Protein AF-F9F628-F1 (afdb_monomer_lite)

Structure (mmCIF, N/CA/C/O backbone):
data_AF-F9F628-F1
#
_entry.id   AF-F9F628-F1
#
loop_
_atom_site.group_PDB
_atom_site.id
_atom_site.type_symbol
_atom_site.label_atom_id
_atom_site.label_alt_id
_atom_site.label_comp_id
_atom_site.label_asym_id
_atom_site.label_entity_id
_atom_site.label_seq_id
_atom_site.pdbx_PDB_ins_code
_atom_site.Cartn_x
_atom_site.Cartn_y
_atom_site.Cartn_z
_atom_site.occupancy
_atom_site.B_iso_or_equiv
_atom_site.auth_seq_id
_atom_site.auth_comp_id
_atom_site.auth_asym_id
_atom_site.auth_atom_id
_atom_site.pdbx_PDB_model_num
ATOM 1 N N . VAL A 1 1 ? 10.822 -5.705 -21.905 1.00 77.56 1 VAL A N 1
ATOM 2 C CA . VAL A 1 1 ? 9.502 -5.122 -21.536 1.00 77.56 1 VAL A CA 1
ATOM 3 C C . VAL A 1 1 ? 8.610 -6.115 -20.804 1.00 77.56 1 VAL A C 1
ATOM 5 O O . VAL A 1 1 ? 8.267 -5.830 -19.670 1.00 77.56 1 VAL A O 1
ATOM 8 N N . VAL A 1 2 ? 8.242 -7.266 -21.389 1.00 86.81 2 VAL A N 1
ATOM 9 C CA . VAL A 1 2 ? 7.347 -8.240 -20.717 1.00 86.81 2 VAL A CA 1
ATOM 10 C C . VAL A 1 2 ? 7.928 -8.734 -19.388 1.00 86.81 2 VAL A C 1
ATOM 12 O O . VAL A 1 2 ? 7.252 -8.633 -18.370 1.00 86.81 2 VAL A O 1
ATOM 15 N N . ALA A 1 3 ? 9.195 -9.160 -19.375 1.00 87.81 3 ALA A N 1
ATOM 16 C CA . ALA A 1 3 ? 9.886 -9.569 -18.148 1.00 87.81 3 ALA A CA 1
ATOM 17 C C . ALA A 1 3 ? 9.915 -8.444 -17.095 1.00 87.81 3 ALA A C 1
ATOM 19 O O . ALA A 1 3 ? 9.573 -8.661 -15.940 1.00 87.81 3 ALA A O 1
ATOM 20 N N . THR A 1 4 ? 10.217 -7.210 -17.508 1.00 88.56 4 THR A N 1
ATOM 21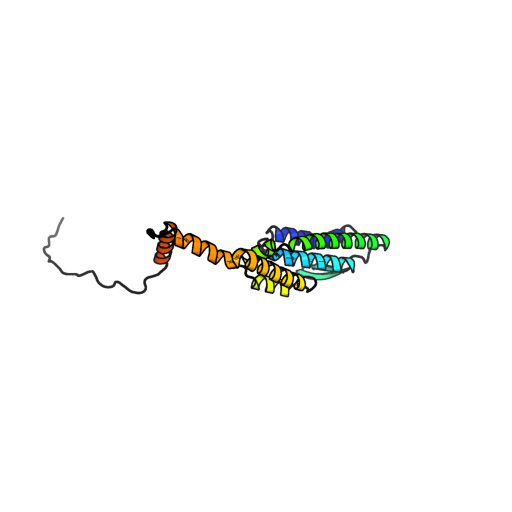 C CA . THR A 1 4 ? 10.192 -6.016 -16.645 1.00 88.56 4 THR A CA 1
ATOM 22 C C . THR A 1 4 ? 8.822 -5.805 -15.994 1.00 88.56 4 THR A C 1
ATOM 24 O O . THR A 1 4 ? 8.729 -5.547 -14.799 1.00 88.56 4 THR A O 1
ATOM 27 N N . VAL A 1 5 ? 7.740 -5.945 -16.766 1.00 90.50 5 VAL A N 1
ATOM 28 C CA . VAL A 1 5 ? 6.368 -5.817 -16.252 1.00 90.50 5 VAL A CA 1
ATOM 29 C C . VAL A 1 5 ? 6.030 -6.963 -15.299 1.00 90.50 5 VAL A C 1
ATOM 31 O O . VAL A 1 5 ? 5.424 -6.716 -14.262 1.00 90.50 5 VAL A O 1
ATOM 34 N N . GLN A 1 6 ? 6.447 -8.196 -15.601 1.00 90.94 6 GLN A N 1
ATOM 35 C CA . GLN A 1 6 ? 6.263 -9.334 -14.695 1.00 90.94 6 GLN A CA 1
ATOM 36 C C . GLN A 1 6 ? 6.947 -9.098 -13.349 1.00 90.94 6 GLN A C 1
ATOM 38 O O . GLN A 1 6 ? 6.315 -9.315 -12.318 1.00 90.94 6 GLN A O 1
ATOM 43 N N . LYS A 1 7 ? 8.179 -8.579 -13.356 1.00 90.88 7 LYS A N 1
ATOM 44 C CA . LYS A 1 7 ? 8.903 -8.219 -12.133 1.00 90.88 7 LYS A CA 1
ATOM 45 C C . LYS A 1 7 ? 8.178 -7.139 -11.326 1.00 90.88 7 LYS A C 1
ATOM 47 O O . LYS A 1 7 ? 7.985 -7.289 -10.128 1.00 90.88 7 LYS A O 1
ATOM 52 N N . ILE A 1 8 ? 7.672 -6.092 -11.986 1.00 92.25 8 ILE A N 1
ATOM 53 C CA . ILE A 1 8 ? 6.885 -5.037 -11.318 1.00 92.25 8 ILE A CA 1
ATOM 54 C C . ILE A 1 8 ? 5.593 -5.598 -10.699 1.00 92.25 8 ILE A C 1
ATOM 56 O O . ILE A 1 8 ? 5.188 -5.158 -9.626 1.00 92.25 8 ILE A O 1
ATOM 60 N N . LEU A 1 9 ? 4.936 -6.554 -11.360 1.00 93.94 9 LEU A N 1
ATOM 61 C CA . LEU A 1 9 ? 3.664 -7.126 -10.909 1.00 93.94 9 LEU A CA 1
ATOM 62 C C . LEU A 1 9 ? 3.817 -8.277 -9.905 1.00 93.94 9 LEU A C 1
ATOM 64 O O . LEU A 1 9 ? 2.826 -8.663 -9.283 1.00 93.94 9 LEU A O 1
ATOM 68 N N . GLN A 1 10 ? 5.018 -8.831 -9.729 1.00 91.38 10 GLN A N 1
ATOM 69 C CA . GLN A 1 10 ? 5.245 -9.965 -8.832 1.00 91.38 10 GLN A CA 1
ATOM 70 C C . GLN A 1 10 ? 4.812 -9.648 -7.385 1.00 91.38 10 GLN A C 1
ATOM 72 O O . GLN A 1 10 ? 4.011 -10.427 -6.853 1.00 91.38 10 GLN A O 1
ATOM 77 N N . PRO A 1 11 ? 5.155 -8.486 -6.789 1.00 90.50 11 PRO A N 1
ATOM 78 C CA . PRO A 1 11 ? 4.713 -8.168 -5.432 1.00 90.50 11 PRO A CA 1
ATOM 79 C C . PRO A 1 11 ? 3.193 -8.048 -5.306 1.00 90.50 11 PRO A C 1
ATOM 81 O O . PRO A 1 11 ? 2.628 -8.453 -4.297 1.00 90.50 11 PRO A O 1
ATOM 84 N N . PHE A 1 12 ? 2.493 -7.587 -6.350 1.00 91.56 12 PHE A N 1
ATOM 85 C CA . PHE A 1 12 ? 1.024 -7.528 -6.366 1.00 91.56 12 PHE A CA 1
ATOM 86 C C . PHE A 1 12 ? 0.389 -8.921 -6.334 1.00 91.56 12 PHE A C 1
ATOM 88 O O . PHE A 1 12 ? -0.633 -9.136 -5.676 1.00 91.56 12 PHE A O 1
ATOM 95 N N . LYS A 1 13 ? 0.994 -9.888 -7.029 1.00 90.06 13 LYS A N 1
ATOM 96 C CA . LYS A 1 13 ? 0.552 -11.287 -6.995 1.00 90.06 13 LYS A CA 1
ATOM 97 C C . LYS A 1 13 ? 0.747 -11.892 -5.604 1.00 90.06 13 LYS A C 1
ATOM 99 O O . LYS A 1 13 ? -0.146 -12.579 -5.121 1.00 90.06 13 LYS A O 1
ATOM 104 N N . VAL A 1 14 ? 1.885 -11.637 -4.961 1.00 87.12 14 VAL A N 1
ATOM 105 C CA . VAL A 1 14 ? 2.159 -12.132 -3.602 1.00 87.12 14 VAL A CA 1
ATOM 106 C C . VAL A 1 14 ? 1.215 -11.479 -2.590 1.00 87.12 14 VAL A C 1
ATOM 108 O O . VAL A 1 14 ? 0.530 -12.179 -1.849 1.00 87.12 14 VAL A O 1
ATOM 111 N N . ALA A 1 15 ? 1.100 -10.152 -2.634 1.00 87.88 15 ALA A N 1
ATOM 112 C CA . ALA A 1 15 ? 0.212 -9.364 -1.787 1.00 87.88 15 ALA A CA 1
ATOM 113 C C . ALA A 1 15 ? -1.250 -9.822 -1.877 1.00 87.88 15 ALA A C 1
ATOM 115 O O . ALA A 1 15 ? -1.907 -10.011 -0.857 1.00 87.88 15 ALA A O 1
ATOM 116 N N . SER A 1 16 ? -1.768 -10.027 -3.092 1.00 88.94 16 SER A N 1
ATOM 117 C CA . SER A 1 16 ? -3.156 -10.467 -3.285 1.00 88.94 16 SER A CA 1
ATOM 118 C C . SER A 1 16 ? -3.414 -11.856 -2.705 1.00 88.94 16 SER A C 1
ATOM 120 O O . SER A 1 16 ? -4.407 -12.030 -2.006 1.00 88.94 16 SER A O 1
ATOM 122 N N . LYS A 1 17 ? -2.505 -12.814 -2.915 1.00 85.50 17 LYS A N 1
ATOM 123 C CA . LYS A 1 17 ? -2.595 -14.147 -2.303 1.00 85.50 17 LYS A CA 1
ATOM 124 C C . LYS A 1 17 ? -2.561 -14.089 -0.782 1.00 85.50 17 LYS A C 1
ATOM 126 O O . LYS A 1 17 ? -3.392 -14.704 -0.121 1.00 85.50 17 LYS A O 1
ATOM 131 N N . GLN A 1 18 ? -1.639 -13.307 -0.225 1.00 83.56 18 GLN A N 1
ATOM 132 C CA . GLN A 1 18 ? -1.530 -13.135 1.220 1.00 83.56 18 GLN A CA 1
ATOM 133 C C . GLN A 1 18 ? -2.821 -12.559 1.814 1.00 83.56 18 GLN A C 1
ATOM 135 O O . GLN A 1 18 ? -3.358 -13.117 2.769 1.00 83.56 18 GLN A O 1
ATOM 140 N N . LEU A 1 19 ? -3.359 -11.492 1.215 1.00 83.44 19 LEU A N 1
ATOM 141 C CA . LEU A 1 19 ? -4.604 -10.862 1.666 1.00 83.44 19 LEU A CA 1
ATOM 142 C C . LEU A 1 19 ? -5.839 -11.759 1.480 1.00 83.44 19 LEU A C 1
ATOM 144 O O . LEU A 1 19 ? -6.843 -11.555 2.153 1.00 83.44 19 LEU A O 1
ATOM 148 N N . GLN A 1 20 ? -5.775 -12.760 0.599 1.00 84.88 20 GLN A N 1
ATOM 149 C CA . GLN A 1 20 ? -6.813 -13.785 0.433 1.00 84.88 20 GLN A CA 1
ATOM 150 C C . GLN A 1 20 ? -6.699 -14.934 1.451 1.00 84.88 20 GLN A C 1
ATOM 152 O O . GLN A 1 20 ? -7.554 -15.816 1.465 1.00 84.88 20 GLN A O 1
ATOM 157 N N . GLY A 1 21 ? -5.671 -14.930 2.306 1.00 77.25 21 GLY A N 1
ATOM 158 C CA . GLY A 1 21 ? -5.414 -15.991 3.281 1.00 77.25 21 GLY A CA 1
ATOM 159 C C . GLY A 1 21 ? -4.522 -17.125 2.762 1.00 77.25 21 GLY A C 1
ATOM 160 O O . GLY A 1 21 ? -4.275 -18.078 3.493 1.00 77.25 21 GLY A O 1
ATOM 161 N N . GLU A 1 22 ? -3.973 -17.020 1.548 1.00 76.06 22 GLU A N 1
ATOM 162 C CA . GLU A 1 22 ? -2.982 -17.964 0.996 1.00 76.06 22 GLU A CA 1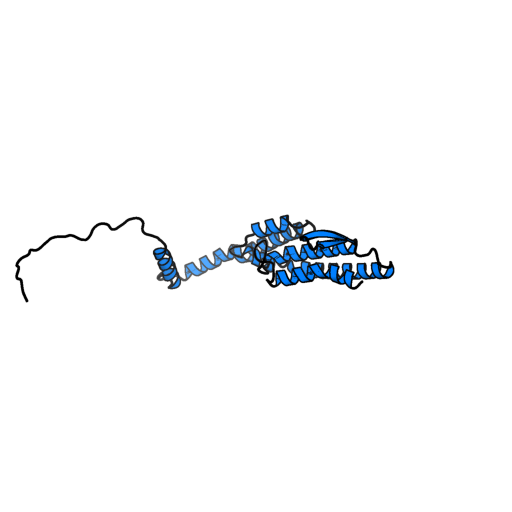
ATOM 163 C C . GLU A 1 22 ? -1.534 -17.599 1.398 1.00 76.06 22 GLU A C 1
ATOM 165 O O . GLU A 1 22 ? -0.581 -17.831 0.651 1.00 76.06 22 GLU A O 1
ATOM 170 N N . GLY A 1 23 ? -1.345 -16.973 2.564 1.00 65.94 23 GLY A N 1
ATOM 171 C CA . GLY A 1 23 ? -0.024 -16.589 3.074 1.00 65.94 23 GLY A CA 1
ATOM 172 C C . GLY A 1 23 ? 0.799 -17.778 3.592 1.00 65.94 23 GLY A C 1
ATOM 173 O O . GLY A 1 23 ? 0.257 -18.812 3.980 1.00 65.94 23 GLY A O 1
ATOM 174 N N . ILE A 1 24 ? 2.129 -17.626 3.648 1.00 60.66 24 ILE A N 1
ATOM 175 C CA . ILE A 1 24 ? 3.040 -18.662 4.166 1.00 60.66 24 ILE A CA 1
ATOM 176 C C . ILE A 1 24 ? 2.786 -18.872 5.663 1.00 60.66 24 ILE A C 1
ATOM 178 O O . ILE A 1 24 ? 3.084 -17.999 6.484 1.00 60.66 24 ILE A O 1
ATOM 182 N N . SER A 1 25 ? 2.252 -20.045 6.012 1.00 46.78 25 SER A N 1
ATOM 183 C CA . SER A 1 25 ? 1.917 -20.426 7.386 1.00 46.78 25 SER A CA 1
ATOM 184 C C . SER A 1 25 ? 3.116 -20.274 8.337 1.00 46.78 25 SER A C 1
ATOM 186 O O . SER A 1 25 ? 4.175 -20.854 8.106 1.00 46.78 25 SER A O 1
ATOM 188 N N . GLY A 1 26 ? 2.945 -19.519 9.429 1.00 54.22 26 GLY A N 1
ATOM 189 C CA . GLY A 1 26 ? 3.774 -19.668 10.631 1.00 54.22 26 GLY A CA 1
ATOM 190 C C . GLY A 1 26 ? 4.720 -18.534 11.043 1.00 54.22 26 GLY A C 1
ATOM 191 O O . GLY A 1 26 ? 5.305 -18.675 12.115 1.00 54.22 26 GLY A O 1
ATOM 192 N N . LYS A 1 27 ? 4.897 -17.423 10.300 1.00 51.72 27 LYS A N 1
ATOM 193 C CA . LYS A 1 27 ? 5.870 -16.386 10.743 1.00 51.72 27 LYS A CA 1
ATOM 194 C C . LYS A 1 27 ? 5.478 -14.906 10.747 1.00 51.72 27 LYS A C 1
ATOM 196 O O . LYS A 1 27 ? 6.186 -14.163 11.424 1.00 51.72 27 LYS A O 1
ATOM 201 N N . ARG A 1 28 ? 4.380 -14.431 10.137 1.00 51.72 28 ARG A N 1
ATOM 202 C CA . ARG A 1 28 ? 3.943 -13.042 10.440 1.00 51.72 28 ARG A CA 1
ATOM 203 C C . ARG A 1 28 ? 2.502 -12.653 10.159 1.00 51.72 28 ARG A C 1
ATOM 205 O O . ARG A 1 28 ? 2.022 -11.774 10.863 1.00 51.72 28 ARG A O 1
ATOM 212 N N . SER A 1 29 ? 1.811 -13.260 9.200 1.00 52.38 29 SER A N 1
ATOM 213 C CA . SER A 1 29 ? 0.392 -12.981 8.942 1.00 52.38 29 SER A CA 1
ATOM 214 C C . SER A 1 29 ? -0.109 -13.847 7.792 1.00 52.38 29 SER A C 1
ATOM 216 O O . SER A 1 29 ? 0.446 -13.822 6.697 1.00 52.38 29 SER A O 1
ATOM 218 N N . THR A 1 30 ? -1.085 -14.700 8.088 1.00 55.16 30 THR A N 1
ATOM 219 C CA . THR A 1 30 ? -1.507 -15.836 7.248 1.00 55.16 30 THR A CA 1
ATOM 220 C C . THR A 1 30 ? -3.016 -15.872 7.060 1.00 55.16 30 THR A C 1
ATOM 222 O O . THR A 1 30 ? -3.554 -16.887 6.637 1.00 55.16 30 THR A O 1
ATOM 225 N N . SER A 1 31 ? -3.718 -14.809 7.462 1.00 58.69 31 SER A N 1
ATOM 226 C CA . SER A 1 31 ? -5.173 -14.846 7.630 1.00 58.69 31 SER A CA 1
ATOM 227 C C . SER A 1 31 ? -5.934 -13.855 6.761 1.00 58.69 31 SER A C 1
ATOM 229 O O . SER A 1 31 ? -7.161 -13.891 6.777 1.00 58.69 31 SER A O 1
ATOM 231 N N . GLY A 1 32 ? -5.244 -12.972 6.027 1.00 69.25 32 GLY A N 1
ATOM 232 C CA . GLY A 1 32 ? -5.914 -11.881 5.319 1.00 69.25 32 GLY A CA 1
ATOM 233 C C . GLY A 1 32 ? -6.605 -10.920 6.290 1.00 69.25 32 GLY A C 1
ATOM 234 O O . GLY A 1 32 ? -7.705 -10.437 6.025 1.00 69.25 32 GLY A O 1
ATOM 235 N N . GLY A 1 33 ? -5.999 -10.693 7.461 1.00 77.69 33 GLY A N 1
ATOM 236 C CA . GLY A 1 33 ? -6.557 -9.811 8.480 1.00 77.69 33 GLY A CA 1
ATOM 237 C C . GLY A 1 33 ? -6.665 -8.366 7.987 1.00 77.69 33 GLY A C 1
ATOM 238 O O . GLY A 1 33 ? -5.806 -7.880 7.254 1.00 77.69 33 GLY A O 1
ATOM 239 N N . PHE A 1 34 ? -7.703 -7.646 8.420 1.00 78.75 34 PHE A N 1
ATOM 240 C CA . PHE A 1 34 ? -7.916 -6.242 8.029 1.00 78.75 34 PHE A CA 1
ATOM 241 C C . PHE A 1 34 ? -6.748 -5.310 8.394 1.00 78.75 34 PHE A C 1
ATOM 243 O O . PHE A 1 34 ? -6.514 -4.313 7.720 1.00 78.75 34 PHE A O 1
ATOM 250 N N . ASP A 1 35 ? -6.005 -5.634 9.445 1.00 77.44 35 ASP A N 1
ATOM 251 C CA . ASP A 1 35 ? -4.792 -4.944 9.888 1.00 77.44 35 ASP A CA 1
ATOM 252 C C . ASP A 1 35 ? -3.597 -5.128 8.944 1.00 77.44 35 ASP A C 1
ATOM 254 O O . ASP A 1 35 ? -2.767 -4.228 8.833 1.00 77.44 35 ASP A O 1
ATOM 258 N N . GLU A 1 36 ? -3.521 -6.254 8.232 1.00 80.69 36 GLU A N 1
ATOM 259 C CA . GLU A 1 36 ? -2.435 -6.551 7.288 1.00 80.69 36 GLU A CA 1
ATOM 260 C C . GLU A 1 36 ? -2.507 -5.646 6.049 1.00 80.69 36 GLU A C 1
ATOM 262 O O . GLU A 1 36 ? -1.485 -5.300 5.455 1.00 80.69 36 GLU A O 1
ATOM 267 N N . TYR A 1 37 ? -3.718 -5.207 5.690 1.00 83.25 37 TYR A N 1
ATOM 268 C CA . TYR A 1 37 ? -3.974 -4.384 4.512 1.00 83.25 37 TYR A CA 1
ATOM 269 C C . TYR A 1 37 ? -3.120 -3.110 4.478 1.00 83.25 37 TYR A C 1
ATOM 271 O O . TYR A 1 37 ? -2.534 -2.787 3.444 1.00 83.25 37 TYR A O 1
ATOM 279 N N . PHE A 1 38 ? -3.025 -2.401 5.608 1.00 79.56 38 PHE A N 1
ATOM 280 C CA . PHE A 1 38 ? -2.273 -1.146 5.696 1.00 79.56 38 PHE A CA 1
ATOM 281 C C . PHE A 1 38 ? -0.801 -1.352 5.337 1.00 79.56 38 PHE A C 1
ATOM 283 O O . PHE A 1 38 ? -0.232 -0.588 4.562 1.00 79.56 38 PHE A O 1
ATOM 290 N N . GLN A 1 39 ? -0.196 -2.422 5.855 1.00 80.62 39 GLN A N 1
ATOM 291 C CA . GLN A 1 39 ? 1.207 -2.717 5.594 1.00 80.62 39 GLN A CA 1
ATOM 292 C C . GLN A 1 39 ? 1.445 -3.121 4.142 1.00 80.62 39 GLN A C 1
ATOM 294 O O . GLN A 1 39 ? 2.402 -2.663 3.518 1.00 80.62 39 GLN A O 1
ATOM 299 N N . VAL A 1 40 ? 0.568 -3.964 3.599 1.00 85.31 40 VAL A N 1
ATOM 300 C CA . VAL A 1 40 ? 0.704 -4.461 2.230 1.00 85.31 40 VAL A CA 1
ATOM 301 C C . VAL A 1 40 ? 0.585 -3.324 1.218 1.00 85.31 40 VAL A C 1
ATOM 303 O O . VAL A 1 40 ? 1.374 -3.265 0.278 1.00 85.31 40 VAL A O 1
ATOM 306 N N . VAL A 1 41 ? -0.364 -2.401 1.396 1.00 86.88 41 VAL A N 1
ATOM 307 C CA . VAL A 1 41 ? -0.535 -1.293 0.446 1.00 86.88 41 VAL A CA 1
ATOM 308 C C . VAL A 1 41 ? 0.605 -0.286 0.508 1.00 86.88 41 VAL A C 1
ATOM 310 O O . VAL A 1 41 ? 1.040 0.157 -0.552 1.00 86.88 41 VAL A O 1
ATOM 313 N N . GLU A 1 42 ? 1.128 0.033 1.695 1.00 85.19 42 GLU A N 1
ATOM 314 C CA . GLU A 1 42 ? 2.322 0.886 1.811 1.00 85.19 42 GLU A CA 1
ATOM 315 C C . GLU A 1 42 ? 3.522 0.263 1.097 1.00 85.19 42 GLU A C 1
ATOM 317 O O . GLU A 1 42 ? 4.137 0.906 0.252 1.00 85.19 42 GLU A O 1
ATOM 322 N N . MET A 1 43 ? 3.785 -1.026 1.336 1.00 87.56 43 MET A N 1
ATOM 323 C CA . MET A 1 43 ? 4.868 -1.738 0.655 1.00 87.56 43 MET A CA 1
ATOM 324 C C . MET A 1 43 ? 4.714 -1.687 -0.873 1.00 87.56 43 MET A C 1
ATOM 326 O O . MET A 1 43 ? 5.683 -1.444 -1.590 1.00 87.56 43 MET A O 1
ATOM 330 N N . LEU A 1 44 ? 3.493 -1.865 -1.394 1.00 91.00 44 LEU A N 1
ATOM 331 C CA . LEU A 1 44 ? 3.229 -1.782 -2.834 1.00 91.00 44 LEU A CA 1
ATOM 332 C C . LEU A 1 44 ? 3.402 -0.361 -3.394 1.00 91.00 44 LEU A C 1
ATOM 334 O O . LEU A 1 44 ? 3.820 -0.208 -4.545 1.00 91.00 44 LEU A O 1
ATOM 338 N N . LEU A 1 45 ? 3.071 0.675 -2.618 1.00 90.94 45 LEU A N 1
ATOM 339 C CA . LEU A 1 45 ? 3.310 2.067 -3.002 1.00 90.94 45 LEU A CA 1
ATOM 340 C C . LEU A 1 45 ? 4.808 2.360 -3.072 1.00 90.94 45 LEU A C 1
ATOM 342 O O . LEU A 1 45 ? 5.261 2.878 -4.094 1.00 90.94 45 LEU A O 1
ATOM 346 N N . ASP A 1 46 ? 5.571 1.955 -2.060 1.00 88.94 46 ASP A N 1
ATOM 347 C CA . ASP A 1 46 ? 7.029 2.097 -2.045 1.00 88.94 46 ASP A CA 1
ATOM 348 C C . ASP A 1 46 ? 7.682 1.341 -3.206 1.00 88.94 46 ASP A C 1
ATOM 350 O O . ASP A 1 46 ? 8.521 1.894 -3.918 1.00 88.94 46 ASP A O 1
ATOM 354 N N . HIS A 1 47 ? 7.242 0.107 -3.469 1.00 91.56 47 HIS A N 1
ATOM 355 C CA . HIS A 1 47 ? 7.707 -0.692 -4.606 1.00 91.56 47 HIS A CA 1
ATOM 356 C C . HIS A 1 47 ? 7.513 0.039 -5.939 1.00 91.56 47 HIS A C 1
ATOM 358 O O . HIS A 1 47 ? 8.421 0.092 -6.770 1.00 91.56 47 HIS A O 1
ATOM 364 N N . LEU A 1 48 ? 6.345 0.651 -6.152 1.00 93.69 48 LEU A N 1
ATOM 365 C CA . LEU A 1 48 ? 6.099 1.434 -7.361 1.00 93.69 48 LEU A CA 1
ATOM 366 C C . LEU A 1 48 ? 6.934 2.727 -7.402 1.00 93.69 48 LEU A C 1
ATOM 368 O O . LEU A 1 48 ? 7.339 3.134 -8.492 1.00 93.69 48 LEU A O 1
ATOM 372 N N . GLU A 1 49 ? 7.226 3.367 -6.265 1.00 91.94 49 GLU A N 1
ATOM 373 C CA . GLU A 1 49 ? 8.129 4.528 -6.212 1.00 91.94 49 GLU A CA 1
ATOM 374 C C . GLU A 1 49 ? 9.555 4.157 -6.619 1.00 91.94 49 GLU A C 1
ATOM 376 O O . GLU A 1 49 ? 10.134 4.827 -7.482 1.00 91.94 49 GLU A O 1
ATOM 381 N N . LEU A 1 50 ? 10.085 3.059 -6.076 1.00 91.38 50 LEU A N 1
ATOM 382 C CA . LEU A 1 50 ? 11.378 2.502 -6.476 1.00 91.38 50 LEU A CA 1
ATOM 383 C C . LEU A 1 50 ? 11.372 2.159 -7.972 1.00 91.38 50 LEU A C 1
ATOM 385 O O . LEU A 1 50 ? 12.264 2.579 -8.719 1.00 91.38 50 LEU A O 1
ATOM 389 N N . ALA A 1 51 ? 10.307 1.517 -8.461 1.00 92.81 51 ALA A N 1
ATOM 390 C CA . ALA A 1 51 ? 10.196 1.141 -9.867 1.00 92.81 51 ALA A CA 1
ATOM 391 C C . ALA A 1 51 ? 10.214 2.360 -10.813 1.00 92.81 51 ALA A C 1
ATOM 393 O O . ALA A 1 51 ? 10.759 2.291 -11.918 1.00 92.81 51 ALA A O 1
ATOM 394 N N . VAL A 1 52 ? 9.671 3.513 -10.396 1.00 92.75 52 VAL A N 1
ATOM 395 C CA . VAL A 1 52 ? 9.779 4.776 -11.156 1.00 92.75 52 VAL A CA 1
ATOM 396 C C . VAL A 1 52 ? 11.223 5.288 -11.201 1.00 92.75 52 VAL A C 1
ATOM 398 O O . VAL A 1 52 ? 11.659 5.822 -12.237 1.00 92.75 52 VAL A O 1
ATOM 401 N N . GLN A 1 53 ? 11.964 5.147 -10.101 1.00 91.12 53 GLN A N 1
ATOM 402 C CA . GLN A 1 53 ? 13.385 5.501 -10.028 1.00 91.12 53 GLN A CA 1
ATOM 403 C C . GLN A 1 53 ? 14.217 4.573 -10.925 1.00 91.12 53 GLN A C 1
ATOM 405 O O . GLN A 1 53 ? 15.107 5.043 -11.635 1.00 91.12 53 GLN A O 1
ATOM 410 N N . GLY A 1 54 ? 13.792 3.315 -11.051 1.00 89.88 54 GLY A N 1
ATOM 411 C CA . GLY A 1 54 ? 14.361 2.307 -11.947 1.00 89.88 54 GLY A CA 1
ATOM 412 C C . GLY A 1 54 ? 15.005 1.135 -11.235 1.00 89.88 54 GLY A C 1
ATOM 413 O O . GLY A 1 54 ? 15.750 0.395 -11.872 1.00 89.88 54 GLY A O 1
ATOM 414 N N . VAL A 1 55 ? 14.690 0.971 -9.955 1.00 90.75 55 VAL A N 1
ATOM 415 C CA . VAL A 1 55 ? 15.150 -0.121 -9.104 1.00 90.75 55 VAL A CA 1
ATOM 416 C C . VAL A 1 55 ? 13.922 -0.836 -8.558 1.00 90.75 55 VAL A C 1
ATOM 418 O O . VAL A 1 55 ? 12.898 -0.208 -8.313 1.00 90.75 55 VAL A O 1
ATOM 421 N N . ILE A 1 56 ? 13.997 -2.144 -8.386 1.00 89.06 56 ILE A N 1
ATOM 422 C CA . ILE A 1 56 ? 13.027 -2.910 -7.599 1.00 89.06 56 ILE A CA 1
ATOM 423 C C . ILE A 1 56 ? 13.775 -3.834 -6.657 1.00 89.06 56 ILE A C 1
ATOM 425 O O . ILE A 1 56 ? 14.944 -4.127 -6.891 1.00 89.06 56 ILE A O 1
ATOM 429 N N . ILE A 1 57 ? 13.083 -4.305 -5.629 1.00 86.19 57 ILE A N 1
ATOM 430 C CA . ILE A 1 57 ? 13.606 -5.328 -4.734 1.00 86.19 57 ILE A CA 1
ATOM 431 C C . ILE A 1 57 ? 12.991 -6.661 -5.155 1.00 86.19 57 ILE A C 1
ATOM 433 O O . ILE A 1 57 ? 11.766 -6.794 -5.194 1.00 86.19 57 ILE A O 1
ATOM 437 N N . GLU A 1 58 ? 13.835 -7.619 -5.513 1.00 84.06 58 GLU A N 1
ATOM 438 C CA . GLU A 1 58 ? 13.445 -8.971 -5.910 1.00 84.06 58 GLU A CA 1
ATOM 439 C C . GLU A 1 58 ? 14.036 -9.975 -4.913 1.00 84.06 58 GLU A C 1
ATOM 441 O O . GLU A 1 58 ? 15.137 -9.781 -4.406 1.00 84.06 58 GLU A O 1
ATOM 446 N N . GLU A 1 59 ? 13.282 -11.025 -4.598 1.00 81.00 59 GLU A N 1
ATOM 447 C CA . GLU A 1 59 ? 13.773 -12.148 -3.798 1.00 81.00 59 GLU A CA 1
ATOM 448 C C . GLU A 1 59 ? 14.407 -13.171 -4.746 1.00 81.00 59 GLU A C 1
ATOM 450 O O . GLU A 1 59 ? 13.742 -13.638 -5.675 1.00 81.00 59 GLU A O 1
ATOM 455 N N . ASN A 1 60 ? 15.686 -13.486 -4.541 1.00 79.75 60 ASN A N 1
ATOM 456 C CA . ASN A 1 60 ? 16.400 -14.485 -5.333 1.00 79.75 60 ASN A CA 1
ATOM 457 C C . ASN A 1 60 ? 16.079 -15.927 -4.868 1.00 79.75 60 ASN A C 1
ATOM 459 O O . ASN A 1 60 ? 15.358 -16.139 -3.891 1.00 79.75 60 ASN A O 1
ATOM 463 N N . ASP A 1 61 ? 16.635 -16.930 -5.556 1.00 80.00 61 ASP A N 1
ATOM 464 C CA . ASP A 1 61 ? 16.405 -18.353 -5.245 1.00 80.00 61 ASP A CA 1
ATOM 465 C C . ASP A 1 61 ? 16.884 -18.761 -3.833 1.00 80.00 61 ASP A C 1
ATOM 467 O O . ASP A 1 61 ? 16.389 -19.738 -3.270 1.00 80.00 61 ASP A O 1
ATOM 471 N N . ASP A 1 62 ? 17.798 -17.990 -3.238 1.00 80.50 62 ASP A N 1
ATOM 472 C CA . ASP A 1 62 ? 18.337 -18.191 -1.888 1.00 80.50 62 ASP A CA 1
ATOM 473 C C . ASP A 1 62 ? 17.552 -17.422 -0.803 1.00 80.50 62 ASP A C 1
ATOM 475 O O . ASP A 1 62 ? 17.994 -17.339 0.346 1.00 80.50 62 ASP A O 1
ATOM 479 N N . HIS A 1 63 ? 16.382 -16.862 -1.139 1.00 76.12 63 HIS A N 1
ATOM 480 C CA . HIS A 1 63 ? 15.557 -16.028 -0.252 1.00 76.12 63 HIS A CA 1
ATOM 481 C C . HIS A 1 63 ? 16.244 -14.735 0.221 1.00 76.12 63 HIS A C 1
ATOM 483 O O . HIS A 1 63 ? 15.947 -14.202 1.297 1.00 76.12 63 HIS A O 1
ATOM 489 N N . ILE A 1 64 ? 17.180 -14.216 -0.576 1.00 76.19 64 ILE A N 1
ATOM 490 C CA . ILE A 1 64 ? 17.878 -12.956 -0.321 1.00 76.19 64 ILE A CA 1
ATOM 491 C C . ILE A 1 64 ? 17.232 -11.858 -1.165 1.00 76.19 64 ILE A C 1
ATOM 493 O O . ILE A 1 64 ? 16.981 -12.024 -2.358 1.00 76.19 64 ILE A O 1
ATOM 497 N N . MET A 1 65 ? 16.955 -10.724 -0.523 1.00 83.69 65 MET A N 1
ATOM 498 C CA . MET A 1 65 ? 16.396 -9.543 -1.175 1.00 83.69 65 MET A CA 1
ATOM 499 C C . MET A 1 65 ? 17.509 -8.755 -1.866 1.00 83.69 65 MET A C 1
ATOM 501 O O . MET A 1 65 ? 18.452 -8.315 -1.205 1.00 83.69 65 MET A O 1
ATOM 505 N N . GLU A 1 66 ? 17.378 -8.540 -3.170 1.00 85.56 66 GLU A N 1
ATOM 506 C CA . GLU A 1 66 ? 18.366 -7.851 -3.999 1.00 85.56 66 GLU A CA 1
ATOM 507 C C . GLU A 1 66 ? 17.741 -6.696 -4.783 1.00 85.56 66 GLU A C 1
ATOM 509 O O . GLU A 1 66 ? 16.595 -6.761 -5.233 1.00 85.56 66 GLU A O 1
ATOM 514 N N . GLU A 1 67 ? 18.515 -5.626 -4.965 1.00 86.88 67 GLU A N 1
ATOM 515 C CA . GLU A 1 67 ? 18.132 -4.507 -5.820 1.00 86.88 67 GLU A CA 1
ATOM 516 C C . GLU A 1 67 ? 18.436 -4.825 -7.286 1.00 86.88 67 GLU A C 1
ATOM 518 O O . GLU A 1 67 ? 19.577 -5.084 -7.666 1.00 86.88 67 GLU A O 1
ATOM 523 N N . VAL A 1 68 ? 17.408 -4.762 -8.129 1.00 88.06 68 VAL A N 1
ATOM 524 C CA . VAL A 1 68 ? 17.503 -5.061 -9.559 1.00 88.06 68 VAL A CA 1
ATOM 525 C C . VAL A 1 68 ? 17.141 -3.828 -10.377 1.00 88.06 68 VAL A C 1
ATOM 527 O O . VAL A 1 68 ? 16.079 -3.222 -10.199 1.00 88.06 68 VAL A O 1
ATOM 530 N N . HIS A 1 69 ? 18.001 -3.479 -11.332 1.00 91.06 69 HIS A N 1
ATOM 531 C CA . HIS A 1 69 ? 17.748 -2.395 -12.273 1.00 91.06 69 HIS A CA 1
ATOM 532 C C . HIS A 1 69 ? 16.754 -2.816 -13.367 1.00 91.06 69 HIS A C 1
ATO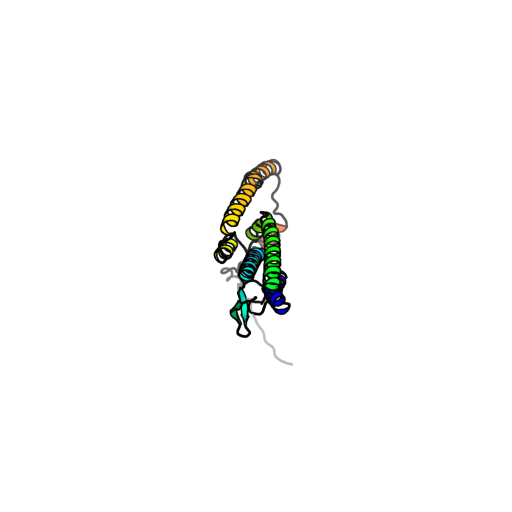M 534 O O . HIS A 1 69 ? 16.928 -3.811 -14.067 1.00 91.06 69 HIS A O 1
ATOM 540 N N . LEU A 1 70 ? 15.677 -2.042 -13.531 1.00 86.12 70 LEU A N 1
ATOM 541 C CA . LEU A 1 70 ? 14.569 -2.387 -14.435 1.00 86.12 70 LEU A CA 1
ATOM 542 C C . LEU A 1 70 ? 14.805 -2.006 -15.900 1.00 86.12 70 LEU A C 1
ATOM 544 O O . LEU A 1 70 ? 14.168 -2.569 -16.794 1.00 86.12 70 LEU A O 1
ATOM 548 N N . PHE A 1 71 ? 15.606 -0.968 -16.144 1.00 88.25 71 PHE A N 1
ATOM 549 C CA . PHE A 1 71 ? 15.578 -0.226 -17.407 1.00 88.25 71 PHE A CA 1
ATOM 550 C C . PHE A 1 71 ? 16.873 -0.290 -18.221 1.00 88.25 71 PHE A C 1
ATOM 552 O O . PHE A 1 71 ? 16.947 0.401 -19.244 1.00 88.25 71 PHE A O 1
ATOM 559 N N . ASP A 1 72 ? 17.863 -1.066 -17.786 1.00 86.12 72 ASP A N 1
ATOM 560 C CA . ASP A 1 72 ? 19.214 -1.060 -18.361 1.00 86.12 72 ASP A CA 1
ATOM 561 C C . ASP A 1 72 ? 19.202 -1.433 -19.847 1.00 86.12 72 ASP A C 1
ATOM 563 O O . ASP A 1 72 ? 19.711 -0.675 -20.672 1.00 86.12 72 ASP A O 1
ATOM 567 N N . ASP A 1 73 ? 18.455 -2.475 -20.215 1.00 85.62 73 ASP A N 1
ATOM 568 C CA . ASP A 1 73 ? 18.360 -2.971 -21.596 1.00 85.62 73 ASP A CA 1
ATOM 569 C C . ASP A 1 73 ? 17.257 -2.299 -22.439 1.00 85.62 73 ASP A C 1
ATOM 571 O O . ASP A 1 73 ? 16.845 -2.813 -23.482 1.00 85.62 73 ASP A O 1
ATOM 575 N N . MET A 1 74 ? 16.698 -1.172 -21.983 1.00 89.06 74 MET A N 1
ATOM 576 C CA . MET A 1 74 ? 15.543 -0.534 -22.627 1.00 89.06 74 MET A CA 1
ATOM 577 C C . MET A 1 74 ? 15.891 0.771 -23.338 1.00 89.06 74 MET A C 1
ATOM 579 O O . MET A 1 74 ? 16.537 1.657 -22.774 1.00 89.06 74 MET A O 1
ATOM 583 N N . ASP A 1 75 ? 15.335 0.947 -24.540 1.00 92.88 75 ASP A N 1
ATOM 584 C CA . ASP A 1 75 ? 15.405 2.214 -25.259 1.00 92.88 75 ASP A CA 1
ATOM 585 C C . ASP A 1 75 ? 14.717 3.348 -24.476 1.00 92.88 75 ASP A C 1
ATOM 587 O O . ASP A 1 75 ? 13.773 3.148 -23.700 1.00 92.88 75 ASP A O 1
ATOM 591 N N . ALA A 1 76 ? 15.177 4.579 -24.702 1.00 91.81 76 ALA A N 1
ATOM 592 C CA . ALA A 1 76 ? 14.720 5.743 -23.950 1.00 91.81 76 ALA A CA 1
ATOM 593 C C . ALA A 1 76 ? 13.208 6.006 -24.084 1.00 91.81 76 ALA A C 1
ATOM 595 O O . ALA A 1 76 ? 12.587 6.499 -23.135 1.00 91.81 76 ALA A O 1
ATOM 596 N N . LYS A 1 77 ? 12.595 5.681 -25.234 1.00 93.69 77 LYS A N 1
ATOM 597 C CA . LYS A 1 77 ? 11.161 5.913 -25.464 1.00 93.69 77 LYS A CA 1
ATOM 598 C C . LYS A 1 77 ? 10.334 4.920 -24.657 1.00 93.69 77 LYS A C 1
ATOM 600 O O . LYS A 1 77 ? 9.444 5.341 -23.916 1.00 93.69 77 LYS A O 1
ATOM 605 N N . THR A 1 78 ? 10.666 3.634 -24.729 1.00 91.88 78 THR A N 1
ATOM 606 C CA . THR A 1 78 ? 9.974 2.582 -23.979 1.00 91.88 78 THR A CA 1
ATOM 607 C C . THR A 1 78 ? 10.185 2.748 -22.476 1.00 91.88 78 THR A C 1
ATOM 609 O O . THR A 1 78 ? 9.228 2.638 -21.710 1.00 91.88 78 THR A O 1
ATOM 612 N N . ARG A 1 79 ? 11.397 3.122 -22.041 1.00 92.94 79 ARG A N 1
ATOM 613 C CA . ARG A 1 79 ? 11.692 3.472 -20.641 1.00 92.94 79 ARG A CA 1
ATOM 614 C C . ARG A 1 79 ? 10.797 4.608 -20.146 1.00 92.94 79 ARG A C 1
ATOM 616 O O . ARG A 1 79 ? 10.187 4.500 -19.084 1.00 92.94 79 ARG A O 1
ATOM 623 N N . LYS A 1 80 ? 10.688 5.697 -20.916 1.00 93.56 80 LYS A N 1
ATOM 624 C CA . LYS A 1 80 ? 9.832 6.843 -20.570 1.00 93.56 80 LYS A CA 1
ATOM 625 C C . LYS A 1 80 ? 8.361 6.437 -20.483 1.00 93.56 80 LYS A C 1
ATOM 627 O O . LYS A 1 80 ? 7.689 6.813 -19.525 1.00 93.56 80 LYS A O 1
ATOM 632 N N . LEU A 1 81 ? 7.877 5.668 -21.457 1.00 93.31 81 LEU A N 1
ATOM 633 C CA . LEU A 1 81 ? 6.498 5.192 -21.492 1.00 93.31 81 LEU A CA 1
ATOM 634 C C . LEU A 1 81 ? 6.178 4.310 -20.276 1.00 93.31 81 LEU A C 1
ATOM 636 O O . LEU A 1 81 ? 5.173 4.528 -19.604 1.00 93.31 81 LEU A O 1
ATOM 640 N N . LEU A 1 82 ? 7.062 3.369 -19.939 1.00 92.69 82 LEU A N 1
ATOM 641 C CA . LEU A 1 82 ? 6.876 2.483 -18.793 1.00 92.69 82 LEU A CA 1
ATOM 642 C C . LEU A 1 82 ? 6.871 3.261 -17.468 1.00 92.69 82 LEU A C 1
ATOM 644 O O . LEU A 1 82 ? 5.978 3.053 -16.651 1.00 92.69 82 LEU A O 1
ATOM 648 N N . LYS A 1 83 ? 7.769 4.242 -17.289 1.00 94.56 83 LYS A N 1
ATOM 649 C CA . LYS A 1 83 ? 7.744 5.137 -16.116 1.00 94.56 83 LYS A CA 1
ATOM 650 C C . LYS A 1 83 ? 6.412 5.879 -15.964 1.00 94.56 83 LYS A C 1
ATOM 652 O O . LYS A 1 83 ? 5.947 6.059 -14.841 1.00 94.56 83 LYS A O 1
ATOM 657 N N . ILE A 1 84 ? 5.787 6.306 -17.065 1.00 96.00 84 ILE A N 1
ATOM 658 C CA . ILE A 1 84 ? 4.466 6.957 -17.028 1.00 96.00 84 ILE A CA 1
ATOM 659 C C . ILE A 1 84 ? 3.398 5.977 -16.529 1.00 96.00 84 ILE A C 1
ATOM 661 O O . ILE A 1 84 ? 2.615 6.335 -15.651 1.00 96.00 84 ILE A O 1
ATOM 665 N N . TYR A 1 85 ? 3.389 4.740 -17.030 1.00 94.94 85 TYR A N 1
ATOM 666 C CA . TYR A 1 85 ? 2.434 3.724 -16.580 1.00 94.94 85 TYR A CA 1
ATOM 667 C C . TYR A 1 85 ? 2.611 3.346 -15.110 1.00 94.94 85 TYR A C 1
ATOM 669 O O . TYR A 1 85 ? 1.617 3.237 -14.396 1.00 94.94 85 TYR A O 1
ATOM 677 N N . ILE A 1 86 ? 3.850 3.218 -14.631 1.00 95.38 86 ILE A N 1
ATOM 678 C CA . ILE A 1 86 ? 4.124 2.947 -13.213 1.00 95.38 86 ILE A CA 1
ATOM 679 C C . ILE A 1 86 ? 3.599 4.103 -12.349 1.00 95.38 86 ILE A C 1
ATOM 681 O O . ILE A 1 86 ? 2.887 3.862 -11.378 1.00 95.38 86 ILE A O 1
ATOM 685 N N . LYS A 1 87 ? 3.842 5.364 -12.742 1.00 96.50 87 LYS A N 1
ATOM 686 C CA . LYS A 1 87 ? 3.291 6.544 -12.044 1.00 96.50 87 LYS A CA 1
ATOM 687 C C . LYS A 1 87 ? 1.761 6.559 -12.018 1.00 96.50 87 LYS A C 1
ATOM 689 O O . LYS A 1 87 ? 1.172 6.928 -11.005 1.00 96.50 87 LYS A O 1
ATOM 694 N N . LEU A 1 88 ? 1.113 6.169 -13.116 1.00 97.06 88 LEU A N 1
ATOM 695 C CA . LEU A 1 88 ? -0.346 6.037 -13.179 1.00 97.06 88 LEU A CA 1
ATOM 696 C C . LEU A 1 88 ? -0.850 4.940 -12.232 1.00 97.06 88 LEU A C 1
ATOM 698 O O . LEU A 1 88 ? -1.826 5.159 -11.517 1.00 97.06 88 LEU A O 1
ATOM 702 N N . GLY A 1 89 ? -0.169 3.791 -12.201 1.00 95.56 89 GLY A N 1
ATOM 703 C CA . GLY A 1 89 ? -0.449 2.703 -11.265 1.00 95.56 89 GLY A CA 1
ATOM 704 C C . GLY A 1 89 ? -0.315 3.151 -9.811 1.00 95.56 89 GLY A C 1
ATOM 705 O O . GLY A 1 89 ? -1.238 2.940 -9.027 1.00 95.56 89 GLY A O 1
ATOM 706 N N . TRP A 1 90 ? 0.772 3.855 -9.485 1.00 95.44 90 TRP A N 1
ATOM 707 C CA . TRP A 1 90 ? 1.019 4.405 -8.151 1.00 95.44 90 TRP A CA 1
ATOM 708 C C . TRP A 1 90 ? -0.084 5.375 -7.740 1.00 95.44 90 TRP A C 1
ATOM 710 O O . TRP A 1 90 ? -0.676 5.219 -6.677 1.00 95.44 90 TRP A O 1
ATOM 720 N N . LYS A 1 91 ? -0.438 6.325 -8.617 1.00 95.75 91 LYS A N 1
ATOM 721 C CA . LYS A 1 91 ? -1.506 7.295 -8.342 1.00 95.75 91 LYS A CA 1
ATOM 722 C C . LYS A 1 91 ? -2.827 6.586 -8.055 1.00 95.75 91 LYS A C 1
ATOM 724 O O . LYS A 1 91 ? -3.490 6.904 -7.077 1.00 95.75 91 LYS A O 1
ATOM 729 N N . LYS A 1 92 ? -3.186 5.595 -8.876 1.00 95.50 92 LYS A N 1
ATOM 730 C CA . LYS A 1 92 ? -4.422 4.830 -8.697 1.00 95.50 92 LYS A CA 1
ATOM 731 C C . LYS A 1 92 ? -4.420 4.046 -7.382 1.00 95.50 92 LYS A C 1
ATOM 733 O O . LYS A 1 92 ? -5.439 4.018 -6.700 1.00 95.50 92 LYS A O 1
ATOM 738 N N . LEU A 1 93 ? -3.297 3.419 -7.027 1.00 92.44 93 LEU A N 1
ATOM 739 C CA . LEU A 1 93 ? -3.157 2.706 -5.759 1.00 92.44 93 LEU A CA 1
ATOM 740 C C . LEU A 1 93 ? -3.275 3.664 -4.568 1.00 92.44 93 LEU A C 1
ATOM 742 O O . LEU A 1 93 ? -4.021 3.374 -3.639 1.00 92.44 93 LEU A O 1
ATOM 746 N N . ASN A 1 94 ? -2.630 4.829 -4.635 1.00 90.25 94 ASN A N 1
ATOM 747 C CA . ASN A 1 94 ? -2.709 5.858 -3.601 1.00 90.25 94 ASN A CA 1
ATOM 748 C C . ASN A 1 94 ? -4.137 6.412 -3.450 1.00 90.25 94 ASN A C 1
ATOM 750 O O . ASN A 1 94 ? -4.619 6.587 -2.335 1.00 90.25 94 ASN A O 1
ATOM 754 N N . ASP A 1 95 ? -4.852 6.617 -4.560 1.00 90.19 95 ASP A N 1
ATOM 755 C CA . ASP A 1 95 ? -6.256 7.042 -4.546 1.00 90.19 95 ASP A CA 1
ATOM 756 C C . ASP A 1 95 ? -7.162 5.991 -3.887 1.00 90.19 95 ASP A C 1
ATOM 758 O O . ASP A 1 95 ? -8.095 6.338 -3.158 1.00 90.19 95 ASP A O 1
ATOM 762 N N . TYR A 1 96 ? -6.915 4.696 -4.130 1.00 87.12 96 TYR A N 1
ATOM 763 C CA . TYR A 1 96 ? -7.616 3.640 -3.400 1.00 87.12 96 TYR A CA 1
ATOM 764 C C . TYR A 1 96 ? -7.241 3.655 -1.935 1.00 87.12 96 TYR A C 1
ATOM 766 O O . TYR A 1 96 ? -8.135 3.581 -1.099 1.00 87.12 96 TYR A O 1
ATOM 774 N N . TYR A 1 97 ? -5.962 3.812 -1.621 1.00 84.44 97 TYR A N 1
ATOM 775 C CA . TYR A 1 97 ? -5.520 3.785 -0.245 1.00 84.44 97 TYR A CA 1
ATOM 776 C C . TYR A 1 97 ? -6.143 4.910 0.585 1.00 84.44 97 TYR A C 1
ATOM 778 O O . TYR A 1 97 ? -6.651 4.668 1.677 1.00 84.44 97 TYR A O 1
ATOM 786 N N . GLY A 1 98 ? -6.269 6.102 -0.004 1.00 80.31 98 GLY A N 1
ATOM 787 C CA . GLY A 1 98 ? -7.016 7.214 0.577 1.00 80.31 98 GLY A CA 1
ATOM 788 C C . GLY A 1 98 ? -8.478 6.880 0.905 1.00 80.31 98 GLY A C 1
ATOM 789 O O . GLY A 1 98 ? -9.026 7.438 1.847 1.00 80.31 98 GLY A O 1
ATOM 790 N N . LYS A 1 99 ? -9.124 5.934 0.211 1.00 82.75 99 LYS A N 1
ATOM 791 C CA . LYS A 1 99 ? -10.496 5.483 0.532 1.00 82.75 99 LYS A CA 1
ATOM 792 C C . LYS A 1 99 ? -10.552 4.516 1.714 1.00 82.75 99 LYS A C 1
ATOM 794 O O . LYS A 1 99 ? -11.604 4.387 2.338 1.00 82.75 99 LYS A O 1
ATOM 799 N N . LEU A 1 100 ? -9.441 3.863 2.046 1.00 73.00 100 LEU A N 1
ATOM 800 C CA . LEU A 1 100 ? -9.330 3.019 3.240 1.00 73.00 100 LEU A CA 1
ATOM 801 C C . LEU A 1 100 ? -9.064 3.817 4.517 1.00 73.00 100 LEU A C 1
ATOM 803 O O . LEU A 1 100 ? -9.025 3.237 5.597 1.00 73.00 100 LEU A O 1
ATOM 807 N N . THR A 1 101 ? -9.033 5.150 4.410 1.00 67.81 101 THR A N 1
ATOM 808 C CA . THR A 1 101 ? -9.026 6.077 5.552 1.00 67.81 101 THR A CA 1
ATOM 809 C C . THR A 1 101 ? -10.363 6.207 6.280 1.00 67.81 101 THR A C 1
ATOM 811 O O . THR A 1 101 ? -10.495 6.996 7.217 1.00 67.81 101 THR A O 1
ATOM 814 N N . SER A 1 102 ? -11.372 5.419 5.904 1.00 78.00 102 SER A N 1
ATOM 815 C CA . SER A 1 102 ? -12.609 5.361 6.677 1.00 78.00 102 SER A CA 1
ATOM 816 C C . SER A 1 102 ? -12.333 4.833 8.086 1.00 78.00 102 SER A C 1
ATOM 818 O O . SER A 1 102 ? -11.785 3.742 8.265 1.00 78.00 102 SER A O 1
ATOM 820 N N . THR A 1 103 ? -12.799 5.579 9.091 1.00 80.19 103 THR A N 1
ATOM 821 C CA . THR A 1 103 ? -12.719 5.231 10.518 1.00 80.19 103 THR A CA 1
ATOM 822 C C . THR A 1 103 ? -13.239 3.822 10.805 1.00 80.19 103 THR A C 1
ATOM 824 O O . THR A 1 103 ? -12.787 3.190 11.752 1.00 80.19 103 THR A O 1
ATOM 827 N N . ALA A 1 104 ? -14.153 3.304 9.976 1.00 82.12 104 ALA A N 1
ATOM 828 C CA . ALA A 1 104 ? -14.709 1.962 10.114 1.00 82.12 104 ALA A CA 1
ATOM 829 C C . ALA A 1 104 ? -13.652 0.848 10.000 1.00 82.12 104 ALA A C 1
ATOM 831 O O . ALA A 1 104 ? -13.704 -0.104 10.775 1.00 82.12 104 ALA A O 1
ATOM 832 N N . TYR A 1 105 ? -12.678 0.967 9.089 1.00 80.44 105 TYR A N 1
ATOM 833 C CA . TYR A 1 105 ? -11.644 -0.063 8.913 1.00 80.44 105 TYR A CA 1
ATOM 834 C C . TYR A 1 105 ? -10.715 -0.136 10.124 1.00 80.44 105 TYR A C 1
ATOM 836 O O . TYR A 1 105 ? -10.419 -1.219 10.623 1.00 80.44 105 TYR A O 1
ATOM 844 N N . VAL A 1 106 ? -10.309 1.021 10.648 1.00 80.94 106 VAL A N 1
ATOM 845 C CA . VAL A 1 106 ? -9.465 1.081 11.846 1.00 80.94 106 VAL A CA 1
ATOM 846 C C . VAL A 1 106 ? -10.239 0.661 13.087 1.00 80.94 106 VAL A C 1
ATOM 848 O O . VAL A 1 106 ? -9.734 -0.127 13.881 1.00 80.94 106 VAL A O 1
ATOM 851 N N . ALA A 1 107 ? -11.488 1.107 13.228 1.00 83.88 107 ALA A N 1
ATOM 852 C CA . ALA A 1 107 ? -12.363 0.680 14.313 1.00 83.88 107 ALA A CA 1
ATOM 853 C C . ALA A 1 107 ? -12.536 -0.846 14.339 1.00 83.88 107 ALA A C 1
ATOM 855 O O . ALA A 1 107 ? -12.441 -1.445 15.406 1.00 83.88 107 ALA A O 1
ATOM 856 N N . ALA A 1 108 ? -12.714 -1.492 13.181 1.00 84.88 108 ALA A N 1
ATOM 857 C CA . ALA A 1 108 ? -12.824 -2.948 13.093 1.00 84.88 108 ALA A CA 1
ATOM 858 C C . ALA A 1 108 ? -11.581 -3.666 13.646 1.00 84.88 108 ALA A C 1
ATOM 860 O O . ALA A 1 108 ? -11.710 -4.676 14.338 1.00 84.88 108 ALA A O 1
ATOM 861 N N . VAL A 1 109 ? -10.384 -3.126 13.397 1.00 82.94 109 VAL A N 1
ATOM 862 C CA . VAL A 1 109 ? -9.139 -3.672 13.955 1.00 82.94 109 VAL A CA 1
ATOM 863 C C . VAL A 1 109 ? -9.037 -3.409 15.458 1.00 82.94 109 VAL A C 1
ATOM 865 O O . VAL A 1 109 ? -8.661 -4.308 16.203 1.00 82.94 109 VAL A O 1
ATOM 868 N N . VAL A 1 110 ? -9.380 -2.204 15.919 1.00 84.56 110 VAL A N 1
ATOM 869 C CA . VAL A 1 110 ? -9.267 -1.799 17.334 1.00 84.56 110 VAL A CA 1
ATOM 870 C C . VAL A 1 110 ? -10.269 -2.525 18.231 1.00 84.56 110 VAL A C 1
ATO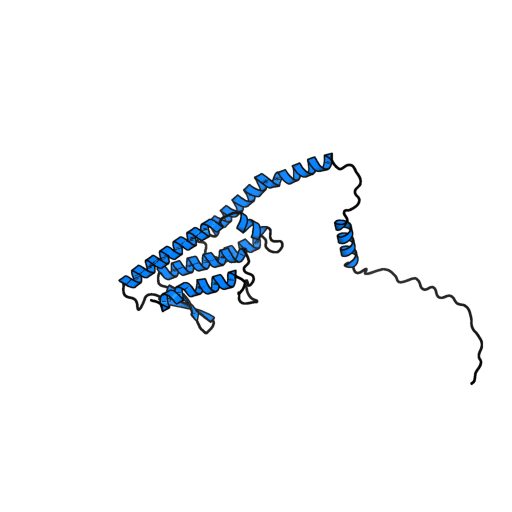M 872 O O . VAL A 1 110 ? -9.951 -2.828 19.381 1.00 84.56 110 VAL A O 1
ATOM 875 N N . PHE A 1 111 ? -11.470 -2.803 17.721 1.00 83.12 111 PHE A N 1
ATOM 876 C CA . PHE A 1 111 ? -12.520 -3.518 18.449 1.00 83.12 111 PHE A CA 1
ATOM 877 C C . PHE A 1 111 ? -12.381 -5.039 18.387 1.00 83.12 111 PHE A C 1
ATOM 879 O O . PHE A 1 111 ? -13.135 -5.752 19.051 1.00 83.12 111 PHE A O 1
ATOM 886 N N . HIS A 1 112 ? -11.416 -5.563 17.633 1.00 81.94 112 HIS A N 1
ATOM 887 C CA . HIS A 1 112 ? -11.158 -6.992 17.614 1.00 81.94 112 HIS A CA 1
ATOM 888 C C . HIS A 1 112 ? -10.618 -7.446 18.990 1.00 81.94 112 HIS A C 1
ATOM 890 O O . HIS A 1 112 ? -9.590 -6.950 19.436 1.00 81.94 112 HIS A O 1
ATOM 896 N N . PRO A 1 113 ? -11.210 -8.439 19.680 1.00 78.75 113 PRO A N 1
ATOM 897 C CA . PRO A 1 113 ? -10.825 -8.788 21.059 1.00 78.75 113 PRO A CA 1
ATOM 898 C C . PRO A 1 113 ? -9.333 -9.111 21.245 1.00 78.75 113 PRO A C 1
ATOM 900 O O . PRO A 1 113 ? -8.745 -8.839 22.294 1.00 78.75 113 PRO A O 1
ATOM 903 N N . CYS A 1 114 ? -8.715 -9.680 20.206 1.00 75.00 114 CYS A N 1
ATOM 904 C CA . CYS A 1 114 ? -7.302 -10.058 20.192 1.00 75.00 114 CYS A CA 1
ATOM 905 C C . CYS A 1 114 ? -6.367 -9.002 19.579 1.00 75.00 114 CYS A C 1
ATOM 907 O O . CYS A 1 114 ? -5.154 -9.171 19.671 1.00 75.00 114 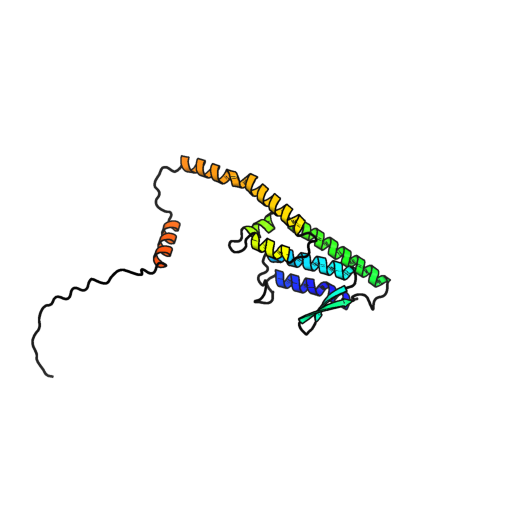CYS A O 1
ATOM 909 N N . LYS A 1 115 ? -6.891 -7.946 18.937 1.00 73.56 115 LYS A N 1
ATOM 910 C CA . LYS A 1 115 ? -6.078 -6.898 18.301 1.00 73.56 115 LYS A CA 1
ATOM 911 C C . LYS A 1 115 ? -6.465 -5.562 18.918 1.00 73.56 115 LYS A C 1
ATOM 913 O O . LYS A 1 115 ? -7.621 -5.185 18.947 1.00 73.56 115 LYS A O 1
ATOM 918 N N . LYS A 1 116 ? -5.494 -4.869 19.500 1.00 79.94 116 LYS A N 1
ATOM 919 C CA . LYS A 1 116 ? -5.740 -3.583 20.167 1.00 79.94 116 LYS A CA 1
ATOM 920 C C . LYS A 1 116 ? -5.041 -2.480 19.396 1.00 79.94 116 LYS A C 1
ATOM 922 O O . LYS A 1 116 ? -4.222 -2.751 18.522 1.00 79.94 116 LYS A O 1
ATOM 927 N N . TRP A 1 117 ? -5.284 -1.237 19.795 1.00 80.94 117 TRP A N 1
ATOM 928 C CA . TRP A 1 117 ? -4.558 -0.075 19.277 1.00 80.94 117 TRP A CA 1
ATOM 929 C C . TRP A 1 117 ? -3.030 -0.282 19.248 1.00 80.94 117 TRP A C 1
ATOM 931 O O . TRP A 1 117 ? -2.384 0.015 18.251 1.00 80.94 117 TRP A O 1
ATOM 941 N N . ARG A 1 118 ? -2.457 -0.927 20.277 1.00 80.19 118 ARG A N 1
ATOM 942 C CA . ARG A 1 118 ? -1.020 -1.272 20.327 1.00 80.19 118 ARG A CA 1
ATOM 943 C C . ARG A 1 118 ? -0.542 -2.128 19.152 1.00 80.19 118 ARG A C 1
ATOM 945 O O . ARG A 1 118 ? 0.598 -1.984 18.730 1.00 80.19 118 ARG A O 1
ATOM 952 N N . THR A 1 119 ? -1.383 -3.026 18.640 1.00 77.62 119 THR A N 1
ATOM 953 C CA . THR A 1 119 ? -1.053 -3.864 17.479 1.00 77.62 119 THR A CA 1
ATOM 954 C C . THR A 1 119 ? -0.904 -2.995 16.233 1.00 77.62 119 THR A C 1
ATOM 956 O O . THR A 1 119 ? 0.072 -3.141 15.505 1.00 77.62 119 THR A O 1
ATOM 959 N N . LEU A 1 120 ? -1.812 -2.035 16.034 1.00 77.81 120 LEU A N 1
ATOM 960 C CA . LEU A 1 120 ? -1.705 -1.056 14.950 1.00 77.81 120 LEU A CA 1
ATOM 961 C C . LEU A 1 120 ? -0.478 -0.159 15.111 1.00 77.81 120 LEU A C 1
ATOM 963 O O . LEU A 1 120 ? 0.234 0.060 14.141 1.00 77.81 120 LEU A O 1
ATOM 967 N N . GLU A 1 121 ? -0.171 0.303 16.323 1.00 79.69 121 GLU A N 1
ATOM 968 C CA . GLU A 1 121 ? 1.038 1.101 16.569 1.00 79.69 121 GLU A CA 1
ATOM 969 C C . GLU A 1 121 ? 2.318 0.328 16.241 1.00 79.69 121 GLU A C 1
ATOM 971 O O . GLU A 1 121 ? 3.218 0.869 15.605 1.00 79.69 121 GLU A O 1
ATOM 976 N N . GLN A 1 122 ? 2.401 -0.947 16.632 1.00 79.81 122 GLN A N 1
ATOM 977 C CA . GLN A 1 122 ? 3.537 -1.807 16.294 1.00 79.81 122 GLN A CA 1
ATOM 978 C C . GLN A 1 122 ? 3.684 -2.009 14.784 1.00 79.81 122 GLN A C 1
ATOM 980 O O . GLN A 1 122 ? 4.812 -2.035 14.295 1.00 79.81 122 GLN A O 1
ATOM 985 N N . LEU A 1 123 ? 2.569 -2.137 14.060 1.00 76.38 123 LEU A N 1
ATOM 986 C CA . LEU A 1 123 ? 2.559 -2.256 12.601 1.00 76.38 123 LEU A CA 1
ATOM 987 C C . LEU A 1 123 ? 2.973 -0.940 11.931 1.00 76.38 123 LEU A C 1
ATOM 989 O O . LEU A 1 123 ? 3.853 -0.940 11.075 1.00 76.38 123 LEU A O 1
ATOM 993 N N . TRP A 1 124 ? 2.406 0.190 12.356 1.00 74.44 124 TRP A N 1
ATOM 994 C CA . TRP A 1 124 ? 2.736 1.510 11.816 1.00 74.44 124 TRP A CA 1
ATOM 995 C C . TRP A 1 124 ? 4.186 1.914 12.081 1.00 74.44 124 TRP A C 1
ATOM 997 O O . TRP A 1 124 ? 4.801 2.526 11.218 1.00 74.44 124 TRP A O 1
ATOM 1007 N N . ASN A 1 125 ? 4.763 1.532 13.222 1.00 77.12 125 ASN A N 1
ATOM 1008 C CA . ASN A 1 125 ? 6.172 1.804 13.524 1.00 77.12 125 ASN A CA 1
ATOM 1009 C C . ASN A 1 125 ? 7.150 0.992 12.653 1.00 77.12 125 ASN A C 1
ATOM 1011 O O . ASN A 1 125 ? 8.327 1.335 12.590 1.00 77.12 125 ASN A O 1
ATOM 1015 N N . GLN A 1 126 ? 6.695 -0.094 12.019 1.00 73.62 126 GLN A N 1
ATOM 1016 C CA . GLN A 1 126 ? 7.506 -0.907 11.101 1.00 73.62 126 GLN A CA 1
ATOM 1017 C C . GLN A 1 126 ? 7.430 -0.415 9.651 1.00 73.62 126 GLN A C 1
ATOM 1019 O O . GLN A 1 126 ? 8.164 -0.913 8.802 1.00 73.62 126 GLN A O 1
ATOM 1024 N N . LEU A 1 127 ? 6.532 0.527 9.363 1.00 67.50 127 LEU A N 1
ATOM 1025 C CA . LEU A 1 127 ? 6.290 1.053 8.029 1.00 67.50 127 LEU A CA 1
ATOM 1026 C C . LEU A 1 127 ? 7.030 2.380 7.823 1.00 67.50 127 LEU A C 1
ATOM 1028 O O . LEU A 1 127 ? 7.137 3.174 8.762 1.00 67.50 127 LEU A O 1
ATOM 1032 N N . PRO A 1 128 ? 7.521 2.659 6.605 1.00 63.34 128 PRO A N 1
ATOM 1033 C CA . PRO A 1 128 ? 8.073 3.966 6.285 1.00 63.34 128 PRO A CA 1
ATOM 1034 C C . PRO A 1 128 ? 7.034 5.078 6.496 1.00 63.34 128 PRO A C 1
ATOM 1036 O O . PRO A 1 128 ? 5.825 4.902 6.348 1.00 63.34 128 PRO A O 1
ATOM 1039 N N . SER A 1 129 ? 7.526 6.247 6.904 1.00 59.28 129 SER A N 1
ATOM 1040 C CA . SER A 1 129 ? 6.762 7.322 7.553 1.00 59.28 129 SER A CA 1
ATOM 1041 C C . SER A 1 129 ? 5.861 8.153 6.629 1.00 59.28 129 SER A C 1
ATOM 1043 O O . SER A 1 129 ? 5.330 9.178 7.063 1.00 59.28 129 SER A O 1
ATOM 1045 N N . ARG A 1 130 ? 5.693 7.754 5.362 1.00 62.72 130 ARG A N 1
ATOM 1046 C CA . ARG A 1 130 ? 5.145 8.611 4.299 1.00 62.72 130 ARG A CA 1
ATOM 1047 C C . ARG A 1 130 ? 3.718 9.083 4.586 1.00 62.72 130 ARG A C 1
ATOM 1049 O O . ARG A 1 130 ? 3.420 10.252 4.356 1.00 62.72 130 ARG A O 1
ATOM 1056 N N . GLN A 1 131 ? 2.855 8.203 5.099 1.00 61.75 131 GLN A N 1
ATOM 1057 C CA . GLN A 1 131 ? 1.465 8.539 5.453 1.00 61.75 131 GLN A CA 1
ATOM 1058 C C . GLN A 1 131 ? 0.982 7.955 6.789 1.00 61.75 131 GLN A C 1
ATOM 1060 O O . GLN A 1 131 ? -0.024 8.409 7.338 1.00 61.75 131 GLN A O 1
ATOM 1065 N N . THR A 1 132 ? 1.737 7.033 7.385 1.00 64.62 132 THR A N 1
ATOM 1066 C CA . THR A 1 132 ? 1.426 6.396 8.673 1.00 64.62 132 THR A CA 1
ATOM 1067 C C . THR A 1 132 ? 1.219 7.390 9.817 1.00 64.62 132 THR A C 1
ATOM 1069 O O . THR A 1 132 ? 0.312 7.209 10.628 1.00 64.62 132 THR A O 1
ATOM 1072 N N . SER A 1 133 ? 2.013 8.465 9.881 1.00 66.31 133 SER A N 1
ATOM 1073 C CA . SER A 1 133 ? 1.903 9.481 10.943 1.00 66.31 133 SER A CA 1
ATOM 1074 C C . SER A 1 133 ? 0.616 10.306 10.841 1.00 66.31 133 SER A C 1
ATOM 1076 O O . SER A 1 133 ? -0.091 10.498 11.833 1.00 66.31 133 SER A O 1
ATOM 1078 N N . GLU A 1 134 ? 0.274 10.760 9.634 1.00 73.06 134 GLU A N 1
ATOM 1079 C CA . GLU A 1 134 ? -0.908 11.597 9.411 1.00 73.06 134 GLU A CA 1
ATOM 1080 C C . GLU A 1 134 ? -2.200 10.800 9.567 1.00 73.06 134 GLU A C 1
ATOM 1082 O O . GLU A 1 134 ? -3.167 11.273 10.171 1.00 73.06 134 GLU A O 1
ATOM 1087 N N . TRP A 1 135 ? -2.204 9.545 9.129 1.00 71.75 135 TRP A N 1
ATOM 1088 C CA . TRP A 1 135 ? -3.334 8.665 9.372 1.00 71.75 135 TRP A CA 1
ATOM 1089 C C . TRP A 1 135 ? -3.509 8.299 10.825 1.00 71.75 135 TRP A C 1
ATOM 1091 O O . TRP A 1 135 ? -4.638 8.331 11.296 1.00 71.75 135 TRP A O 1
ATOM 1101 N N . ARG A 1 136 ? -2.431 8.001 11.556 1.00 76.94 136 ARG A N 1
ATOM 1102 C CA . ARG A 1 136 ? -2.533 7.702 12.987 1.00 76.94 136 ARG A CA 1
ATOM 1103 C C . ARG A 1 136 ? -3.273 8.816 13.724 1.00 76.94 136 ARG A C 1
ATOM 1105 O O . ARG A 1 136 ? -4.252 8.532 14.409 1.00 76.94 136 ARG A O 1
ATOM 1112 N N . LYS A 1 137 ? -2.876 10.073 13.496 1.00 80.44 137 LYS A N 1
ATOM 1113 C CA . LYS A 1 137 ? -3.552 11.249 14.070 1.00 80.44 137 LYS A CA 1
ATOM 1114 C C . LYS A 1 137 ? -5.000 11.369 13.598 1.00 80.44 137 LYS A C 1
ATOM 1116 O O . LYS A 1 137 ? -5.897 11.594 14.404 1.00 80.44 137 LYS A O 1
ATOM 1121 N N . THR A 1 138 ? -5.233 11.204 12.295 1.00 82.06 138 THR A N 1
ATOM 1122 C CA . THR A 1 138 ? -6.571 11.314 11.695 1.00 82.06 138 THR A CA 1
ATOM 1123 C C . THR A 1 138 ? -7.523 10.260 12.260 1.00 82.06 138 THR A C 1
ATOM 1125 O O . THR A 1 138 ? -8.662 10.569 12.602 1.00 82.06 138 THR A O 1
ATOM 1128 N N . TYR A 1 139 ? -7.066 9.018 12.397 1.00 83.44 139 TYR A N 1
ATOM 1129 C CA . TYR A 1 139 ? -7.850 7.917 12.938 1.00 83.44 139 TYR A CA 1
ATOM 1130 C C . TYR A 1 139 ? -8.120 8.077 14.424 1.00 83.44 139 TYR A C 1
ATOM 1132 O O . TYR A 1 139 ? -9.255 7.876 14.842 1.00 83.44 139 TYR A O 1
ATOM 1140 N N . GLU A 1 140 ? -7.111 8.458 15.206 1.00 84.56 140 GLU A N 1
ATOM 1141 C CA . GLU A 1 140 ? -7.268 8.724 16.635 1.00 84.56 140 GLU A CA 1
ATOM 1142 C C . GLU A 1 140 ? -8.289 9.842 16.868 1.00 84.56 140 GLU A C 1
ATOM 1144 O O . GLU A 1 140 ? -9.244 9.657 17.625 1.00 84.56 140 GLU A O 1
ATOM 1149 N N . GLY A 1 141 ? -8.168 10.954 16.136 1.00 86.25 141 GLY A N 1
ATOM 1150 C CA . GLY A 1 141 ? -9.123 12.059 16.199 1.00 86.25 141 GLY A CA 1
ATOM 1151 C C . GLY A 1 141 ? -10.531 11.647 15.768 1.00 86.25 141 GLY A C 1
ATOM 1152 O O . GLY A 1 141 ? -11.505 11.935 16.461 1.00 86.25 141 GLY A O 1
ATOM 1153 N N . ASN A 1 142 ? -10.659 10.912 14.660 1.00 86.00 142 ASN A N 1
ATOM 1154 C CA . ASN A 1 142 ? -11.958 10.459 14.166 1.00 86.00 142 ASN A CA 1
ATOM 1155 C C . ASN A 1 142 ? -12.637 9.455 15.107 1.00 86.00 142 ASN A C 1
ATOM 1157 O O . ASN A 1 142 ? -13.852 9.532 15.290 1.00 86.00 142 ASN A O 1
ATOM 1161 N N . LEU A 1 143 ? -11.888 8.508 15.676 1.00 85.38 143 LEU A N 1
ATOM 1162 C CA . LEU A 1 143 ? -12.426 7.504 16.593 1.00 85.38 143 LEU A CA 1
ATOM 1163 C C . LEU A 1 143 ? -12.834 8.146 17.922 1.00 85.38 143 LEU A C 1
ATOM 1165 O O . LEU A 1 143 ? -13.918 7.855 18.422 1.00 85.38 143 LEU A O 1
ATOM 1169 N N . THR A 1 144 ? -12.009 9.063 18.435 1.00 86.44 144 THR A N 1
ATOM 1170 C CA . THR A 1 144 ? -12.317 9.854 19.635 1.00 86.44 144 THR A CA 1
ATOM 1171 C C . THR A 1 144 ? -13.588 10.665 19.425 1.00 86.44 144 THR A C 1
ATOM 1173 O O . THR A 1 144 ? -14.509 10.557 20.228 1.00 86.44 144 THR A O 1
ATOM 1176 N N . ARG A 1 145 ? -13.709 11.365 18.290 1.00 88.75 145 ARG A N 1
ATOM 1177 C CA . ARG A 1 145 ? -14.924 12.109 17.938 1.00 88.75 145 ARG A CA 1
ATOM 1178 C C . ARG A 1 145 ? -16.162 11.212 17.894 1.00 88.75 145 ARG A C 1
ATOM 1180 O O . ARG A 1 145 ? -17.179 11.546 18.484 1.00 88.75 145 ARG A O 1
ATOM 1187 N N . VAL A 1 146 ? -16.089 10.056 17.224 1.00 86.50 146 VAL A N 1
ATOM 1188 C CA . VAL A 1 146 ? -17.228 9.118 17.151 1.00 86.50 146 VAL A CA 1
ATOM 1189 C C . VAL A 1 146 ? -17.617 8.599 18.537 1.00 86.50 146 VAL A C 1
ATOM 1191 O O . VAL A 1 146 ? -18.806 8.475 18.826 1.00 86.50 146 VAL A O 1
ATOM 1194 N N . TRP A 1 147 ? -16.637 8.290 19.386 1.00 83.38 147 TRP A N 1
ATOM 1195 C CA . TRP A 1 147 ? -16.876 7.876 20.766 1.00 83.38 147 TRP A CA 1
ATOM 1196 C C . TRP A 1 147 ? -17.572 8.977 21.573 1.00 83.38 147 TRP A C 1
ATOM 1198 O O . TRP A 1 147 ? -18.603 8.714 22.194 1.00 83.38 147 TRP A O 1
ATOM 1208 N N . GLU A 1 148 ? -17.045 10.201 21.526 1.00 88.81 148 GLU A N 1
ATOM 1209 C CA . GLU A 1 148 ? -17.578 11.358 22.246 1.00 88.81 148 GLU A CA 1
ATOM 1210 C C . GLU A 1 148 ? -18.995 11.718 21.803 1.00 88.81 148 GLU A C 1
ATOM 1212 O O . GLU A 1 148 ? -19.857 11.903 22.652 1.00 88.81 148 GLU A O 1
ATOM 1217 N N . GLU A 1 149 ? -19.253 11.764 20.497 1.00 88.12 149 GLU A N 1
ATOM 1218 C CA . GLU A 1 149 ? -20.545 12.198 19.956 1.00 88.12 149 GLU A CA 1
ATOM 1219 C C . GLU A 1 149 ? -21.651 11.147 20.100 1.00 88.12 149 GLU A C 1
ATOM 1221 O O . GLU A 1 149 ? -22.816 11.506 20.247 1.00 88.12 149 GLU A O 1
ATOM 1226 N N . LYS A 1 150 ? -21.326 9.850 19.982 1.00 83.00 150 LYS A N 1
ATOM 1227 C CA . LYS A 1 150 ? -22.352 8.799 19.828 1.00 83.00 150 LYS A CA 1
ATOM 1228 C C . LYS A 1 150 ? -22.463 7.825 20.987 1.00 83.00 150 LYS A C 1
ATOM 1230 O O . LYS A 1 150 ? -23.507 7.199 21.122 1.00 83.00 150 LYS A O 1
ATOM 1235 N N . TYR A 1 151 ? -21.409 7.644 21.778 1.00 78.81 151 TYR A N 1
ATOM 1236 C CA . TYR A 1 151 ? -21.348 6.544 22.746 1.00 78.81 151 TYR A CA 1
ATOM 1237 C C . TYR A 1 151 ? -21.108 7.000 24.182 1.00 78.81 151 TYR A C 1
ATOM 1239 O O . TYR A 1 151 ? -21.631 6.369 25.100 1.00 78.81 151 TYR A O 1
ATOM 1247 N N . LYS A 1 152 ? -20.367 8.095 24.384 1.00 81.56 152 LYS A N 1
ATOM 1248 C CA . LYS A 1 152 ? -20.004 8.612 25.709 1.00 81.56 152 LYS A CA 1
ATOM 1249 C C . LYS A 1 152 ? -21.226 8.850 26.600 1.00 81.56 152 LYS A C 1
ATOM 1251 O O . LYS A 1 152 ? -21.247 8.372 27.730 1.00 81.56 152 LYS A O 1
ATOM 1256 N N . ASP A 1 153 ? -22.252 9.501 26.060 1.00 79.62 153 ASP A N 1
ATOM 1257 C CA . ASP A 1 153 ? -23.462 9.853 26.814 1.00 79.62 153 ASP A CA 1
ATOM 1258 C C . ASP A 1 153 ? -24.580 8.798 26.676 1.00 79.62 153 ASP A C 1
ATOM 1260 O O . ASP A 1 153 ? -25.489 8.714 27.504 1.00 79.62 153 ASP A O 1
ATOM 1264 N N . MET A 1 154 ? -24.470 7.899 25.692 1.00 66.88 154 MET A N 1
ATOM 1265 C CA . MET A 1 154 ? -25.429 6.810 25.457 1.00 66.88 154 MET A CA 1
ATOM 1266 C C . MET A 1 154 ? -25.443 5.789 26.609 1.00 66.88 154 MET A C 1
ATOM 1268 O O . MET A 1 154 ? -26.482 5.210 26.931 1.00 66.88 154 MET A O 1
ATOM 1272 N N . ALA A 1 155 ? -24.299 5.607 27.281 1.00 58.25 155 ALA A N 1
ATOM 1273 C CA . ALA A 1 155 ? -24.184 4.784 28.485 1.00 58.25 155 ALA A CA 1
ATOM 1274 C C . ALA A 1 155 ? -24.965 5.351 29.689 1.00 58.25 155 ALA A C 1
ATOM 1276 O O . ALA A 1 155 ? -25.251 4.612 30.632 1.00 58.25 155 ALA A O 1
ATOM 1277 N N . HIS A 1 156 ? -25.324 6.638 29.675 1.00 53.59 156 HIS A N 1
ATOM 1278 C CA . HIS A 1 156 ? -26.131 7.271 30.721 1.00 53.59 156 HIS A CA 1
ATOM 1279 C C . HIS A 1 156 ? -27.621 7.323 30.366 1.00 53.59 156 HIS A C 1
ATOM 1281 O O . HIS A 1 156 ? -28.450 7.072 31.239 1.00 53.59 156 HIS A O 1
ATOM 1287 N N . GLU A 1 157 ? -27.988 7.537 29.100 1.00 52.44 157 GLU A N 1
ATOM 1288 C CA . GLU A 1 157 ? -29.406 7.572 28.704 1.00 52.44 157 GLU A CA 1
ATOM 1289 C C . GLU A 1 157 ? -30.113 6.213 28.832 1.00 52.44 157 GLU A C 1
ATOM 1291 O O . GLU A 1 157 ? -31.244 6.145 29.315 1.00 52.44 157 GLU A O 1
ATOM 1296 N N . VAL A 1 158 ? -29.462 5.107 28.450 1.00 53.94 158 VAL A N 1
ATOM 1297 C CA . VAL A 1 158 ? -30.080 3.767 28.534 1.00 53.94 158 VAL A CA 1
ATOM 1298 C C . VAL A 1 158 ? -30.207 3.299 29.987 1.00 53.94 158 VAL A C 1
ATOM 1300 O O . VAL A 1 158 ? -31.199 2.665 30.341 1.00 53.94 158 VAL A O 1
ATOM 1303 N N . ALA A 1 159 ? -29.252 3.655 30.851 1.00 49.91 159 ALA A N 1
ATOM 1304 C CA . ALA A 1 159 ? -29.320 3.345 32.277 1.00 49.91 159 ALA A CA 1
ATOM 1305 C C . ALA A 1 159 ? -30.451 4.122 32.975 1.00 49.91 159 ALA A C 1
ATOM 1307 O O . ALA A 1 159 ? -31.209 3.529 33.737 1.00 49.91 159 ALA A O 1
ATOM 1308 N N . CYS A 1 160 ? -30.635 5.410 32.668 1.00 47.47 160 CYS A N 1
ATOM 1309 C CA . CYS A 1 160 ? -31.731 6.206 33.229 1.00 47.47 160 CYS A CA 1
ATOM 1310 C C . CYS A 1 160 ? -33.112 5.724 32.754 1.00 47.47 160 CYS A C 1
ATOM 1312 O O . CYS A 1 160 ? -34.034 5.642 33.561 1.00 47.47 160 CYS A O 1
ATOM 1314 N N . ASN A 1 161 ? -33.245 5.326 31.485 1.00 48.81 161 ASN A N 1
ATOM 1315 C CA . ASN A 1 161 ? -34.516 4.840 30.936 1.00 48.81 161 ASN A CA 1
ATOM 1316 C C . ASN A 1 161 ? -34.849 3.390 31.348 1.00 48.81 161 ASN A C 1
ATOM 1318 O O . ASN A 1 161 ? -36.023 3.046 31.476 1.00 48.81 161 ASN A O 1
ATOM 1322 N N . ALA A 1 162 ? -33.847 2.537 31.592 1.00 48.38 162 ALA A N 1
ATOM 1323 C CA . ALA A 1 162 ? -34.055 1.169 32.077 1.00 48.38 162 ALA A CA 1
ATOM 1324 C C . ALA A 1 162 ? -34.368 1.109 33.583 1.00 48.38 162 ALA A C 1
ATOM 1326 O O . ALA A 1 162 ? -35.163 0.273 34.014 1.00 48.38 162 ALA A O 1
ATOM 1327 N N . VAL A 1 163 ? -33.790 2.012 34.385 1.00 44.47 163 VAL A N 1
ATOM 1328 C CA . VAL A 1 163 ? -34.044 2.083 35.836 1.00 44.47 163 VAL A CA 1
ATOM 1329 C C . VAL A 1 163 ? -35.489 2.493 36.137 1.00 44.47 163 VAL A C 1
ATOM 1331 O O . VAL A 1 163 ? -36.058 2.020 37.115 1.00 44.47 163 VAL A O 1
ATOM 1334 N N . SER A 1 164 ? -36.134 3.283 35.274 1.00 46.97 164 SER A N 1
ATOM 1335 C CA . SER A 1 164 ? -37.546 3.659 35.448 1.00 46.97 164 SER A CA 1
ATOM 1336 C C . SER A 1 164 ? -38.552 2.563 35.066 1.00 46.97 164 SER A C 1
ATOM 1338 O O . SER A 1 164 ? -39.727 2.698 35.393 1.00 46.97 164 SER A O 1
ATOM 1340 N N . ALA A 1 165 ? -38.130 1.493 34.379 1.00 47.56 165 ALA A N 1
ATOM 1341 C CA . ALA A 1 165 ? -39.040 0.486 33.818 1.00 47.56 165 ALA A CA 1
ATOM 1342 C C . ALA A 1 165 ? -38.899 -0.927 34.416 1.00 47.56 165 ALA A C 1
ATOM 1344 O O . ALA A 1 165 ? -39.664 -1.812 34.042 1.00 47.56 165 ALA A O 1
ATOM 1345 N N . SER A 1 166 ? -37.952 -1.170 35.329 1.00 44.12 166 SER A N 1
ATOM 1346 C CA . SER A 1 166 ? -37.650 -2.529 35.807 1.00 44.12 166 SER A CA 1
ATOM 1347 C C . SER A 1 166 ? -37.557 -2.651 37.332 1.00 44.12 166 SER A C 1
ATOM 1349 O O . SER A 1 166 ? -36.681 -3.335 37.861 1.00 44.12 166 SER A O 1
ATOM 1351 N N . GLU A 1 167 ? -38.516 -2.080 38.060 1.00 49.41 167 GLU A N 1
ATOM 1352 C CA . GLU A 1 167 ? -38.937 -2.674 39.334 1.00 49.41 167 GLU A CA 1
ATOM 1353 C C . GLU A 1 167 ? -39.868 -3.863 39.045 1.00 49.41 167 GLU A C 1
ATOM 1355 O O . GLU A 1 167 ? -41.088 -3.747 39.068 1.00 49.41 167 GLU A O 1
ATOM 1360 N N . SER A 1 168 ? -39.300 -5.024 38.710 1.00 46.03 168 SER A N 1
ATOM 1361 C CA . SER A 1 168 ? -39.873 -6.326 39.089 1.00 46.03 168 SER A CA 1
ATOM 1362 C C . SER A 1 168 ? -38.960 -7.492 38.696 1.00 46.03 168 SER A C 1
ATOM 1364 O O . SER A 1 168 ? -38.760 -7.809 37.531 1.00 46.03 168 SER A O 1
ATOM 1366 N N . ASN A 1 169 ? -38.468 -8.176 39.731 1.00 46.12 169 ASN A N 1
ATOM 1367 C CA . ASN A 1 169 ? -38.068 -9.584 39.744 1.00 46.12 169 ASN A CA 1
ATOM 1368 C C . ASN A 1 169 ? -36.941 -10.009 38.789 1.00 46.12 169 ASN A C 1
ATOM 1370 O O . ASN A 1 169 ? -37.145 -10.696 37.791 1.00 46.12 169 ASN A O 1
ATOM 1374 N N . SER A 1 170 ? -35.717 -9.707 39.231 1.00 56.97 170 SER A N 1
ATOM 1375 C CA . SER A 1 170 ? -34.468 -10.358 38.823 1.00 56.97 170 SER A CA 1
ATOM 1376 C C . SER A 1 170 ? -34.515 -11.871 39.092 1.00 56.97 170 SER A C 1
ATOM 1378 O O . SER A 1 170 ? -34.085 -12.376 40.130 1.00 56.97 170 SER A O 1
ATOM 1380 N N . ALA A 1 171 ? -35.073 -12.614 38.142 1.00 52.12 171 ALA A N 1
ATOM 1381 C CA . ALA A 1 171 ? -34.751 -14.011 37.930 1.00 52.12 171 ALA A CA 1
ATOM 1382 C C . ALA A 1 171 ? -33.674 -14.030 36.845 1.00 52.12 171 ALA A C 1
ATOM 1384 O O . ALA A 1 171 ? -33.984 -13.724 35.697 1.00 52.12 171 ALA A O 1
ATOM 1385 N N . LEU A 1 172 ? -32.427 -14.342 37.217 1.00 59.25 172 LEU A N 1
ATOM 1386 C CA . LEU A 1 172 ? -31.287 -14.444 36.295 1.00 59.25 172 LEU A CA 1
ATOM 1387 C C . LEU A 1 172 ? -31.716 -15.022 34.941 1.00 59.25 172 LEU A C 1
ATOM 1389 O O . LEU A 1 172 ? -32.332 -16.097 34.894 1.00 59.25 172 LEU A O 1
ATOM 1393 N N . ASP A 1 173 ? -31.377 -14.326 33.858 1.00 74.19 173 ASP A N 1
ATOM 1394 C CA . ASP A 1 173 ? -31.680 -14.780 32.506 1.00 74.19 173 ASP A CA 1
ATOM 1395 C C . ASP A 1 173 ? -31.077 -16.186 32.287 1.00 74.19 173 ASP A C 1
ATOM 1397 O O . ASP A 1 173 ? -30.067 -16.572 32.887 1.00 74.19 173 ASP A O 1
ATOM 1401 N N . TYR A 1 174 ? -31.729 -17.021 31.476 1.00 74.44 174 TYR A N 1
ATOM 1402 C CA . TYR A 1 174 ? -31.292 -18.398 31.204 1.00 74.44 174 TYR A CA 1
ATOM 1403 C C . TYR A 1 174 ? -29.806 -18.468 30.800 1.00 74.44 174 TYR A C 1
ATOM 1405 O O . TYR A 1 174 ? -29.089 -19.390 31.206 1.00 74.44 174 TYR A O 1
ATOM 1413 N N . ILE A 1 175 ? -29.334 -17.455 30.069 1.00 73.94 175 ILE A N 1
ATOM 1414 C CA . ILE A 1 175 ? -27.945 -17.324 29.629 1.00 73.94 175 ILE A CA 1
ATOM 1415 C C . ILE A 1 175 ? -26.999 -17.111 30.821 1.00 73.94 175 ILE A C 1
ATOM 1417 O O . ILE A 1 175 ? -25.992 -17.815 30.927 1.00 73.94 175 ILE A O 1
ATOM 1421 N N . GLU A 1 176 ? -27.331 -16.225 31.764 1.00 77.25 176 GLU A N 1
ATOM 1422 C CA . GLU A 1 176 ? -26.524 -16.006 32.973 1.00 77.25 176 GLU A CA 1
ATOM 1423 C C . GLU A 1 176 ? -26.423 -17.267 33.833 1.00 77.25 176 GLU A C 1
ATOM 1425 O O . GLU A 1 176 ? -25.330 -17.620 34.283 1.00 77.25 176 GLU A O 1
ATOM 1430 N N . ARG A 1 177 ? -27.527 -18.012 33.992 1.00 81.69 177 ARG A N 1
ATOM 1431 C CA . ARG A 1 177 ? -27.528 -19.290 34.728 1.00 81.69 177 ARG A CA 1
ATOM 1432 C C . ARG A 1 177 ? -26.596 -20.320 34.092 1.00 81.69 177 ARG A C 1
ATOM 1434 O O . ARG A 1 177 ? -25.849 -21.004 34.794 1.00 81.69 177 ARG A O 1
ATOM 1441 N N . ARG A 1 178 ? -26.590 -20.411 32.761 1.00 76.62 178 ARG A N 1
ATOM 1442 C CA . ARG A 1 178 ? -25.751 -21.362 32.018 1.00 76.62 178 ARG A CA 1
ATOM 1443 C C . ARG A 1 178 ? -24.267 -20.979 32.037 1.00 76.62 178 ARG A C 1
ATOM 1445 O O . ARG A 1 178 ? -23.403 -21.859 32.110 1.00 76.62 178 ARG A O 1
ATOM 1452 N N . LEU A 1 179 ? -23.965 -19.681 32.036 1.00 81.00 179 LEU A N 1
ATOM 1453 C CA . LEU A 1 179 ? -22.599 -19.171 32.172 1.00 81.00 179 LEU A CA 1
ATOM 1454 C C . LEU A 1 179 ? -22.060 -19.352 33.597 1.00 81.00 179 LEU A C 1
ATOM 1456 O O . LEU A 1 179 ? -20.917 -19.778 33.759 1.00 81.00 179 LEU A O 1
ATOM 1460 N N . ALA A 1 180 ? -22.874 -19.101 34.626 1.00 76.56 180 ALA A N 1
ATOM 1461 C CA . ALA A 1 180 ? -22.504 -19.346 36.021 1.00 76.56 180 ALA A CA 1
ATOM 1462 C C . ALA A 1 180 ? -22.209 -20.835 36.285 1.00 76.56 180 ALA A C 1
ATOM 1464 O O . ALA A 1 180 ? -21.190 -21.159 36.894 1.00 76.56 180 ALA A O 1
ATOM 1465 N N . PHE A 1 181 ? -23.038 -21.737 35.750 1.00 76.06 181 PHE A N 1
ATOM 1466 C CA . PHE A 1 181 ? -22.836 -23.186 35.861 1.00 76.06 181 PHE A CA 1
ATOM 1467 C C . PHE A 1 181 ? -21.554 -23.667 35.161 1.00 76.06 181 PHE A C 1
ATOM 1469 O O . PHE A 1 181 ? -20.783 -24.452 35.711 1.00 76.06 181 PHE A O 1
ATOM 1476 N N . SER A 1 182 ? -21.267 -23.148 33.964 1.00 75.44 182 SER A N 1
ATOM 1477 C CA . SER A 1 182 ? -20.015 -23.462 33.258 1.00 75.44 182 SER A CA 1
ATOM 1478 C C . SER A 1 182 ? -18.781 -23.010 34.049 1.00 75.44 182 SER A C 1
ATOM 1480 O O . SER A 1 182 ? -17.770 -23.707 34.070 1.00 75.44 182 SER A O 1
ATOM 1482 N N . ARG A 1 183 ? -18.863 -21.871 34.752 1.00 77.25 183 ARG A N 1
ATOM 1483 C CA . ARG A 1 183 ? -17.773 -21.363 35.603 1.00 77.25 183 ARG A CA 1
ATOM 1484 C C . ARG A 1 183 ? -17.578 -22.188 36.875 1.00 77.25 183 ARG A C 1
ATOM 1486 O O . ARG A 1 183 ? -16.439 -22.342 37.304 1.00 77.25 183 ARG A O 1
ATOM 1493 N N . SER A 1 184 ? -18.645 -22.737 37.463 1.00 71.75 184 SER A N 1
ATOM 1494 C CA . SER A 1 184 ? -18.523 -23.599 38.647 1.00 71.75 184 SER A CA 1
ATOM 1495 C C . SER A 1 184 ? -17.898 -24.959 38.329 1.00 71.75 184 SER A C 1
ATOM 1497 O O . SER A 1 184 ? -17.194 -25.501 39.169 1.00 71.75 184 SER A O 1
ATOM 1499 N N . LEU A 1 185 ? -18.100 -25.491 37.118 1.00 68.06 185 LEU A N 1
ATOM 1500 C CA . LEU A 1 185 ? -17.490 -26.755 36.679 1.00 68.06 185 LEU A CA 1
ATOM 1501 C C . LEU A 1 185 ? -15.969 -26.667 36.468 1.00 68.06 185 LEU A C 1
ATOM 1503 O O . LEU A 1 185 ? -15.279 -27.677 36.550 1.00 68.06 185 LEU A O 1
ATOM 1507 N N . VAL A 1 186 ? -15.445 -25.471 36.185 1.00 57.09 186 VAL A N 1
ATOM 1508 C CA . VAL A 1 186 ? -14.020 -25.249 35.870 1.00 57.09 186 VAL A CA 1
ATOM 1509 C C . VAL A 1 186 ? -13.189 -24.946 37.123 1.00 57.09 186 VAL A C 1
ATOM 1511 O O . VAL A 1 186 ? -11.967 -24.853 37.046 1.00 57.09 186 VAL A O 1
ATOM 1514 N N . ARG A 1 187 ? -13.811 -24.836 38.303 1.00 48.56 187 ARG A N 1
ATOM 1515 C CA . ARG A 1 187 ? -13.082 -24.699 39.568 1.00 48.56 187 ARG A CA 1
ATOM 1516 C C . ARG A 1 187 ? -12.778 -26.102 40.118 1.00 48.56 187 ARG A C 1
ATOM 1518 O O . ARG A 1 187 ? -13.712 -26.772 40.551 1.00 48.56 187 ARG A O 1
ATOM 1525 N N . PRO A 1 188 ? -11.521 -26.585 40.114 1.00 46.38 188 PRO A N 1
ATOM 1526 C CA . PRO A 1 188 ? -11.198 -27.780 40.870 1.00 46.38 188 PRO A CA 1
ATOM 1527 C C . PRO A 1 188 ? -11.234 -27.402 42.355 1.00 46.38 188 P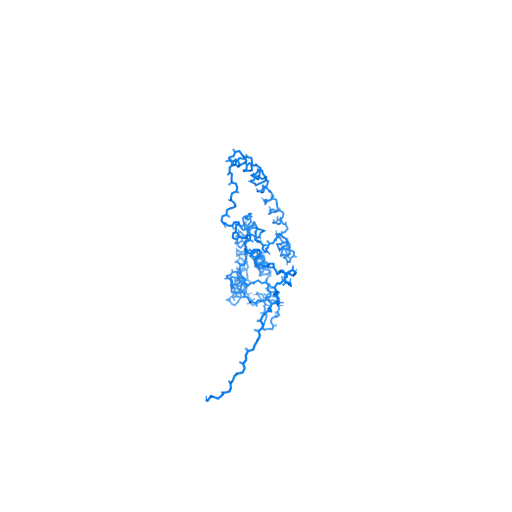RO A C 1
ATOM 1529 O O . PRO A 1 188 ? -10.459 -26.555 42.800 1.00 46.38 188 PRO A O 1
ATOM 1532 N N . ASP A 1 189 ? -12.150 -28.008 43.110 1.00 40.00 189 ASP A N 1
ATOM 1533 C CA . ASP A 1 189 ? -12.121 -28.005 44.573 1.00 40.00 189 ASP A CA 1
ATOM 1534 C C . ASP A 1 189 ? -10.831 -28.696 45.038 1.00 40.00 189 ASP A C 1
ATOM 1536 O O . ASP A 1 189 ? -10.745 -29.916 45.188 1.00 40.00 189 ASP A O 1
ATOM 1540 N N . SER A 1 190 ? -9.792 -27.905 45.279 1.00 46.19 190 SER A N 1
ATOM 1541 C CA . SER A 1 190 ? -8.787 -28.248 46.272 1.00 46.19 190 SER A CA 1
ATOM 1542 C C . SER A 1 190 ? -9.393 -27.960 47.648 1.00 46.19 190 SER A C 1
ATOM 1544 O O . SER A 1 190 ? -9.520 -26.797 48.016 1.00 46.19 190 SER A O 1
ATOM 1546 N N . GLN A 1 191 ? -9.708 -29.038 48.376 1.00 44.62 191 GLN A N 1
ATOM 1547 C CA . GLN A 1 191 ? -10.244 -29.118 49.749 1.00 44.62 191 GLN A CA 1
ATOM 1548 C C . GLN A 1 191 ? -11.772 -29.097 49.896 1.00 44.62 191 GLN A C 1
ATOM 1550 O O . GLN A 1 191 ? -12.362 -28.067 50.169 1.00 44.62 191 GLN A O 1
ATOM 1555 N N . GLU A 1 192 ? -12.393 -30.280 49.869 1.00 37.25 192 GLU A N 1
ATOM 1556 C CA . GLU A 1 192 ? -13.066 -30.868 51.044 1.00 37.25 192 GLU A CA 1
ATOM 1557 C C . GLU A 1 192 ? -13.816 -32.150 50.655 1.00 37.25 192 GLU A C 1
ATOM 1559 O O . GLU A 1 192 ? -14.764 -32.114 49.878 1.00 37.25 192 GLU A O 1
ATOM 1564 N N . ARG A 1 193 ? -13.404 -33.284 51.244 1.00 35.94 193 ARG A N 1
ATOM 1565 C CA . ARG A 1 193 ? -14.253 -34.372 51.791 1.00 35.94 193 ARG A CA 1
ATOM 1566 C C . ARG A 1 193 ? -13.442 -35.658 51.960 1.00 35.94 193 ARG A C 1
ATOM 1568 O O . ARG A 1 193 ? -13.685 -36.684 51.331 1.00 35.94 193 ARG A O 1
ATOM 1575 N N . GLN A 1 194 ? -12.517 -35.625 52.915 1.00 39.47 194 GLN A N 1
ATOM 1576 C CA . GLN A 1 194 ? -12.439 -36.748 53.847 1.00 39.47 194 GLN A CA 1
ATOM 1577 C C . GLN A 1 194 ? -13.639 -36.661 54.804 1.00 39.47 194 GLN A C 1
ATOM 1579 O O . GLN A 1 194 ? -14.156 -35.580 55.060 1.00 39.47 194 GLN A O 1
ATOM 1584 N N . SER A 1 195 ? -14.045 -37.806 55.353 1.00 40.84 195 SER A N 1
ATOM 1585 C CA . SER A 1 195 ? -15.172 -37.993 56.281 1.00 40.84 195 SER A CA 1
ATOM 1586 C C . SER A 1 195 ? -16.556 -38.147 55.639 1.00 40.84 195 SER A C 1
ATOM 1588 O O . SER A 1 195 ? -17.366 -37.225 55.591 1.00 40.84 195 SER A O 1
ATOM 1590 N N . LYS A 1 196 ? -16.861 -39.381 55.214 1.00 40.81 196 LYS A N 1
ATOM 1591 C CA . LYS A 1 196 ? -18.006 -40.159 55.734 1.00 40.81 196 LYS A CA 1
ATOM 1592 C C . LYS A 1 196 ? -18.028 -41.561 55.111 1.00 40.81 196 LYS A C 1
ATOM 1594 O O . LYS A 1 196 ? -18.760 -41.840 54.171 1.00 40.81 196 LYS A O 1
ATOM 1599 N N . ARG A 1 197 ? -17.277 -42.493 55.703 1.00 32.44 197 ARG A N 1
ATOM 1600 C CA . ARG A 1 197 ? -17.696 -43.904 55.742 1.00 32.44 197 ARG A CA 1
ATOM 1601 C C . ARG A 1 197 ? -17.390 -44.465 57.124 1.00 32.44 197 ARG A C 1
ATOM 1603 O O . ARG A 1 197 ? -16.359 -45.080 57.370 1.00 32.44 197 ARG A O 1
ATOM 1610 N N . ARG A 1 198 ? -18.309 -44.163 58.040 1.00 34.06 198 ARG A N 1
ATOM 1611 C CA . ARG A 1 198 ? -18.431 -44.759 59.370 1.00 34.06 198 ARG A CA 1
ATOM 1612 C C . ARG A 1 198 ? -18.582 -46.275 59.185 1.00 34.06 198 ARG A C 1
ATOM 1614 O O . ARG A 1 198 ? -19.612 -46.735 58.707 1.00 34.06 198 ARG A O 1
ATOM 1621 N N . LYS A 1 199 ? -17.526 -47.027 59.502 1.00 38.03 199 LYS A N 1
ATOM 1622 C CA . LYS A 1 199 ? -17.564 -48.474 59.749 1.00 38.03 199 LYS A CA 1
ATOM 1623 C C . LYS A 1 199 ? -17.978 -48.690 61.204 1.00 38.03 199 LYS A C 1
ATOM 1625 O O . LYS A 1 199 ? -17.205 -48.325 62.078 1.00 38.03 199 LYS A O 1
ATOM 1630 N N . GLN A 1 200 ? -19.147 -49.282 61.428 1.00 35.22 200 GLN A N 1
ATOM 1631 C CA . GLN A 1 200 ? -19.534 -50.096 62.595 1.00 35.22 200 GLN A CA 1
ATOM 1632 C C . GLN A 1 200 ? -20.625 -51.050 62.056 1.00 35.22 200 GLN A C 1
ATOM 1634 O O . GLN A 1 200 ? -21.646 -50.564 61.587 1.00 35.22 200 GLN A O 1
ATOM 1639 N N . SER A 1 201 ? -20.335 -52.310 61.708 1.00 32.22 201 SER A N 1
ATOM 1640 C CA . SER A 1 201 ? -20.075 -53.512 62.533 1.00 32.22 201 SER A CA 1
ATOM 1641 C C . SER A 1 201 ? -21.355 -54.244 62.970 1.00 32.22 201 SER A C 1
ATOM 1643 O O . SER A 1 201 ? -22.043 -53.769 63.866 1.00 32.22 201 SER A O 1
ATOM 1645 N N . ALA A 1 202 ? -21.602 -55.416 62.370 1.00 29.91 202 ALA A N 1
ATOM 1646 C CA . ALA A 1 202 ? -22.276 -56.584 62.963 1.00 29.91 202 ALA A CA 1
ATOM 1647 C C . ALA A 1 202 ? -21.896 -57.828 62.111 1.00 29.91 202 ALA A C 1
ATOM 1649 O O . ALA A 1 202 ? -22.196 -57.845 60.923 1.00 29.91 202 ALA A O 1
ATOM 1650 N N . THR A 1 203 ? -20.919 -58.647 62.522 1.00 31.62 203 THR A N 1
ATOM 1651 C CA . THR A 1 203 ? -21.036 -59.909 63.300 1.00 31.62 203 THR A CA 1
ATOM 1652 C C . THR A 1 203 ? -21.306 -61.148 62.412 1.00 31.62 203 THR A C 1
ATOM 1654 O O . THR A 1 203 ? -22.409 -61.331 61.914 1.00 31.62 203 THR A O 1
ATOM 1657 N N . LEU A 1 204 ? -20.253 -61.965 62.220 1.00 38.03 204 LEU A N 1
ATOM 1658 C CA . LEU A 1 204 ? -20.204 -63.382 61.759 1.00 38.03 204 LEU A CA 1
ATOM 1659 C C . LEU A 1 204 ? -20.753 -64.331 62.866 1.00 38.03 204 LEU A C 1
ATOM 1661 O O . LEU A 1 204 ? -20.963 -63.799 63.959 1.00 38.03 204 LEU A O 1
ATOM 1665 N N . PRO A 1 205 ? -20.905 -65.680 62.726 1.00 46.22 205 PRO A N 1
ATOM 1666 C CA . PRO A 1 205 ? -20.304 -66.648 61.771 1.00 46.22 205 PRO A CA 1
ATOM 1667 C C . PRO A 1 205 ? -21.326 -67.685 61.203 1.00 46.22 205 PRO A C 1
ATOM 1669 O O . PRO A 1 205 ? -22.516 -67.557 61.454 1.00 46.22 205 PRO A O 1
ATOM 1672 N N . VAL A 1 206 ? -20.985 -68.650 60.335 1.00 32.81 206 VAL A N 1
ATOM 1673 C CA . VAL A 1 206 ? -20.479 -70.014 60.645 1.00 32.81 206 VAL A CA 1
ATOM 1674 C C . VAL A 1 206 ? -20.217 -70.762 59.317 1.00 32.81 206 VAL A C 1
ATOM 1676 O O . VAL A 1 206 ? -20.881 -70.504 58.317 1.00 32.81 206 VAL A O 1
ATOM 1679 N N . GLN A 1 207 ? -19.207 -71.637 59.343 1.00 38.81 207 GLN A N 1
ATOM 1680 C CA . GLN A 1 207 ? -18.739 -72.577 58.311 1.00 38.81 207 GLN A CA 1
ATOM 1681 C C . GLN A 1 207 ? -19.825 -73.555 57.824 1.00 38.81 207 GLN A C 1
ATOM 1683 O O . GLN A 1 207 ? -20.637 -73.976 58.637 1.00 38.81 207 GLN A O 1
ATOM 1688 N N . ASP A 1 208 ? -19.755 -74.009 56.567 1.00 32.16 208 ASP A N 1
ATOM 1689 C CA . ASP A 1 208 ? -19.531 -75.441 56.299 1.00 32.16 208 ASP A CA 1
ATOM 1690 C C . ASP A 1 208 ? -19.090 -75.713 54.850 1.00 32.16 208 ASP A C 1
ATOM 1692 O O . ASP A 1 208 ? -19.389 -74.947 53.932 1.00 32.16 208 ASP A O 1
ATOM 1696 N N . GLU A 1 209 ? -18.304 -76.777 54.707 1.00 38.47 209 GLU A N 1
ATOM 1697 C CA . GLU A 1 209 ? -17.702 -77.325 53.489 1.00 38.47 209 GLU A CA 1
ATOM 1698 C C . GLU A 1 209 ? -18.679 -78.159 52.621 1.00 38.47 209 GLU A C 1
ATOM 1700 O O . GLU A 1 209 ? -19.707 -78.618 53.106 1.00 38.47 209 GLU A O 1
ATOM 1705 N N . LEU A 1 210 ? -18.230 -78.430 51.380 1.00 36.94 210 LEU A N 1
ATOM 1706 C CA . LEU A 1 210 ? -18.520 -79.588 50.500 1.00 36.94 210 LEU A CA 1
ATOM 1707 C C . LEU A 1 210 ? -19.897 -79.677 49.807 1.00 36.94 210 LEU A C 1
ATOM 1709 O O . LEU A 1 210 ? -20.912 -79.980 50.424 1.00 36.94 210 LEU A O 1
ATOM 1713 N N . ASP A 1 211 ? -19.918 -79.457 48.486 1.00 33.22 211 ASP A N 1
ATOM 1714 C CA . ASP A 1 211 ? -19.722 -80.501 47.452 1.00 33.22 211 ASP A CA 1
ATOM 1715 C C . ASP A 1 211 ? -19.343 -79.868 46.094 1.00 33.22 211 ASP A C 1
ATOM 1717 O O . ASP A 1 211 ? -19.839 -78.755 45.790 1.00 33.22 211 ASP A O 1
#

Organism: Fusarium oxysporum (strain Fo5176) (NCBI:txid660025)

Radius of gyration: 32.7 Å; chains: 1; bounding box: 59×93×89 Å

Sequence (211 aa):
VVATVQKILQPFKVASKQLQGEGISGKRSTSGGFDEYFQVVEMLLDHLELAVQGVIIEENDDHIMEEVHLFDDMDAKTRKLLKIYIKLGWKKLNDYYGKLTSTAYVAAVVFHPCKKWRTLEQLWNQLPSRQTSEWRKTYEGNLTRVWEEKYKDMAHEVACNAVSASESNSALDYIERRLAFSRSLVRPDSQERQSKRRKQSATLPVQDELD

Secondary structure (DSSP, 8-state):
-HHHHHHHHHHHHHHHHHHTT---TTSS--S--TTHHHHHHHHHHHHHHHHHHTEEEEE-TTS-EEEEESSTTS-HHHHHHHHHHHHHHHHHHHHHHHHTT-HHHHHHHHTSTT--HHHHHHHHTTS-HHHHHHHHHHHHHHHHHHHHHHTTTHHHHHHHHHHTT--S-----HHHHHHHHHHHHT----S--------------------

Foldseek 3Di:
DVVLVCLLCVLVVQLVCQLVQVHDPDDDGRHNDLLVVVLSLLVNLVQLVCVLVQWHWDQDPVRDTDIDGRDPPHDPVVNVVVSVVSVVVSVVSVVVVVVCLPLVSVVVQCPPPPHHPVNSVVSLVVGPPPCSVVSVVSNVVVVVVCCVPPPVCVVVVVVVVVVVPDPDDPPDDPVRVVVVVVVVVPDPPPDDDDDDDDDDDDDDDDDDDDD

pLDDT: mean 73.87, std 18.39, range [29.91, 97.06]